Protein AF-A0A9D4ND37-F1 (afdb_monomer_lite)

Radius of gyration: 32.31 Å; chains: 1; bounding box: 77×39×100 Å

pLDDT: mean 74.01, std 14.87, range [29.39, 95.12]

Sequence (272 aa):
MRQPEDKMEIKFTYFDYPGFSENNSSYEINIVEKMIAVDKGLMQAGDTAYTYNLLKELDHANISQPIKKMLSTSLEFQMHSVRVLANIRKARCLWIQGEVIFSDLENNGQVVVDLQTHTTRIKCVGKNNLEPVLAYSSKSICIAVIVFSSMTMSAAVYKIVLGFALACIYRSKKPQTIMDQHNTLSSSDYRYIFANFIWDMLTIIGDFFNIWGSVAVLTMGDNELQLATIDKNTVFLGIGCLFSWLTVLRFSKIHVKFNLLFKTMFKAFWNV

Organism: Dreissena polymorpha (NCBI:txid45954)

InterPro domains:
  IPR039031 Mucolipin [PTHR12127] (7-272)

Secondary structure (DSSP, 8-state):
-PPPP--EEEEEEEEE-S---TT-S----EEEEEEEEE--PPPPTT-SS----HHHHHHHTT----GGGEEEEEEEEEEEEEEEETTTTEEEEEEEEEEEEEE-TT-SS--EEEEEEEEEEE---S------HHHHHHHHHHHHHHHHHHHHHHHHHHHHHHHHHHHHHHHHTS-TT-SSSS-PPPHHHHHHHHHHHHHHHHHHHHHHHHHHHHHHHHHHHHS--BHHHHHHHHHHHHHHHHHHHHHHHHHHTTSHHHHHHHHHHHHHHTT-

Structure (mmCIF, N/CA/C/O backbone):
data_AF-A0A9D4ND37-F1
#
_entry.id   AF-A0A9D4ND37-F1
#
loop_
_atom_site.group_PDB
_atom_site.id
_atom_site.type_symbol
_atom_site.label_atom_id
_atom_site.label_alt_id
_atom_site.label_comp_id
_atom_site.label_asym_id
_atom_site.label_entity_id
_atom_site.label_seq_id
_atom_site.pdbx_PDB_ins_code
_atom_site.Cartn_x
_atom_site.Cartn_y
_atom_site.Cartn_z
_atom_site.occupancy
_atom_site.B_iso_or_equiv
_atom_site.auth_seq_id
_atom_site.auth_comp_id
_atom_site.auth_asym_id
_atom_site.auth_atom_id
_atom_site.pdbx_PDB_model_num
ATOM 1 N N . MET A 1 1 ? -2.853 19.810 21.557 1.00 32.88 1 MET A N 1
ATOM 2 C CA . MET A 1 1 ? -3.638 18.720 20.938 1.00 32.88 1 MET A CA 1
ATOM 3 C C . MET A 1 1 ? -4.231 17.914 22.082 1.00 32.88 1 MET A C 1
ATOM 5 O O . MET A 1 1 ? -3.456 17.445 22.904 1.00 32.88 1 MET A O 1
ATOM 9 N N . ARG A 1 2 ? -5.564 17.880 22.228 1.00 29.39 2 ARG A N 1
ATOM 10 C CA . ARG A 1 2 ? -6.235 17.063 23.256 1.00 29.39 2 ARG A CA 1
ATOM 11 C C . ARG A 1 2 ? -5.919 15.595 22.973 1.00 29.39 2 ARG A C 1
ATOM 13 O O . ARG A 1 2 ? -6.058 15.180 21.826 1.00 29.39 2 ARG A O 1
ATOM 20 N N . GLN A 1 3 ? -5.470 14.850 23.981 1.00 41.94 3 GLN A N 1
ATOM 21 C CA . GLN A 1 3 ? -5.426 13.392 23.884 1.00 41.94 3 GLN A CA 1
ATOM 22 C C . GLN A 1 3 ? -6.860 12.904 23.624 1.00 41.94 3 GLN A C 1
ATOM 24 O O . GLN A 1 3 ? -7.768 13.392 24.300 1.00 41.94 3 GLN A O 1
ATOM 29 N N . PRO A 1 4 ? -7.093 12.039 22.622 1.00 50.09 4 PRO A N 1
ATOM 30 C CA . PRO A 1 4 ? -8.394 11.416 22.454 1.00 50.09 4 PRO A CA 1
ATOM 31 C C . PRO A 1 4 ? -8.675 10.607 23.717 1.00 50.09 4 PRO A C 1
ATOM 33 O O . PRO A 1 4 ? -7.868 9.774 24.123 1.00 50.09 4 PRO A O 1
ATOM 36 N N . GLU A 1 5 ? -9.769 10.943 24.387 1.00 57.91 5 GLU A N 1
ATOM 37 C CA . GLU A 1 5 ? -10.200 10.206 25.559 1.00 57.91 5 GLU A CA 1
ATOM 38 C C . GLU A 1 5 ? -10.662 8.823 25.133 1.00 57.91 5 GLU A C 1
ATOM 40 O O . GLU A 1 5 ? -11.342 8.625 24.128 1.00 57.91 5 GLU A O 1
ATOM 45 N N . ASP A 1 6 ? -10.245 7.874 25.939 1.00 64.31 6 ASP A N 1
ATOM 46 C CA . ASP A 1 6 ? -10.596 6.480 25.890 1.00 64.31 6 ASP A CA 1
ATOM 47 C C . ASP A 1 6 ? -12.123 6.375 26.104 1.00 64.31 6 ASP A C 1
ATOM 49 O O . ASP A 1 6 ? -12.605 6.593 27.214 1.00 64.31 6 ASP A O 1
ATOM 53 N N . LYS A 1 7 ? -12.893 6.084 25.049 1.00 73.88 7 LYS A N 1
ATOM 54 C CA . LYS A 1 7 ? -14.369 6.079 25.070 1.00 73.88 7 LYS A CA 1
ATOM 55 C C . LYS A 1 7 ? -14.955 4.709 24.759 1.00 73.88 7 LYS A C 1
ATOM 57 O O . LYS A 1 7 ? -14.356 3.920 24.025 1.00 73.88 7 LYS A O 1
ATOM 62 N N . MET A 1 8 ? -16.121 4.444 25.335 1.00 76.00 8 MET A N 1
ATOM 63 C CA . MET A 1 8 ? -16.939 3.274 25.049 1.00 76.00 8 MET A CA 1
ATOM 64 C C . MET A 1 8 ? -18.373 3.735 24.812 1.00 76.00 8 MET A C 1
ATOM 66 O O . MET A 1 8 ? -18.931 4.484 25.613 1.00 76.00 8 MET A O 1
ATOM 70 N N . GLU A 1 9 ? -18.953 3.320 23.697 1.00 81.19 9 GLU A N 1
ATOM 71 C CA . GLU A 1 9 ? -20.288 3.725 23.273 1.00 81.19 9 GLU A CA 1
ATOM 72 C C . GLU A 1 9 ? -21.061 2.484 22.825 1.00 81.19 9 GLU A C 1
ATOM 74 O O . GLU A 1 9 ? -20.514 1.573 22.204 1.00 81.19 9 GLU A O 1
ATOM 79 N N . ILE A 1 10 ? -22.340 2.424 23.185 1.00 79.69 10 ILE A N 1
ATOM 80 C CA . ILE A 1 10 ? -23.247 1.359 22.763 1.00 79.69 10 ILE A CA 1
ATOM 81 C C . ILE A 1 10 ? -24.303 1.982 21.865 1.00 79.69 10 ILE A C 1
ATOM 83 O O . ILE A 1 10 ? -25.028 2.889 22.286 1.00 79.69 10 ILE A O 1
ATOM 87 N N . LYS A 1 11 ? -24.403 1.490 20.635 1.00 83.50 11 LYS A N 1
ATOM 88 C CA . LYS A 1 11 ? -25.409 1.902 19.665 1.00 83.50 11 LYS A CA 1
ATOM 89 C C . LYS A 1 11 ? -26.409 0.770 19.463 1.00 83.50 11 LYS A C 1
ATOM 91 O O . LYS A 1 11 ? -26.056 -0.342 19.086 1.00 83.50 11 LYS A O 1
ATOM 96 N N . PHE A 1 12 ? -27.678 1.073 19.689 1.00 79.88 12 PHE A N 1
ATOM 97 C CA . PHE A 1 12 ? -28.795 0.172 19.439 1.00 79.88 12 PHE A CA 1
ATOM 98 C C . PHE A 1 12 ? -29.556 0.641 18.208 1.00 79.88 12 PHE A C 1
ATOM 100 O O . PHE A 1 12 ? -29.970 1.799 18.140 1.00 79.88 12 PHE A O 1
ATOM 107 N N . THR A 1 13 ? -29.796 -0.273 17.277 1.00 80.81 13 THR A N 1
ATOM 108 C CA . THR A 1 13 ? -30.638 -0.059 16.101 1.00 80.81 13 THR A CA 1
ATOM 109 C C . THR A 1 13 ? -31.795 -1.039 16.169 1.00 80.81 13 THR A C 1
ATOM 111 O O . THR A 1 13 ? -31.604 -2.258 16.197 1.00 80.81 13 THR A O 1
ATOM 114 N N . TYR A 1 14 ? -33.011 -0.513 16.233 1.00 79.31 14 TYR A N 1
ATOM 115 C CA . TYR A 1 14 ? -34.211 -1.323 16.391 1.00 79.31 14 TYR A CA 1
ATOM 116 C C . TYR A 1 14 ? -35.366 -0.746 15.586 1.00 79.31 1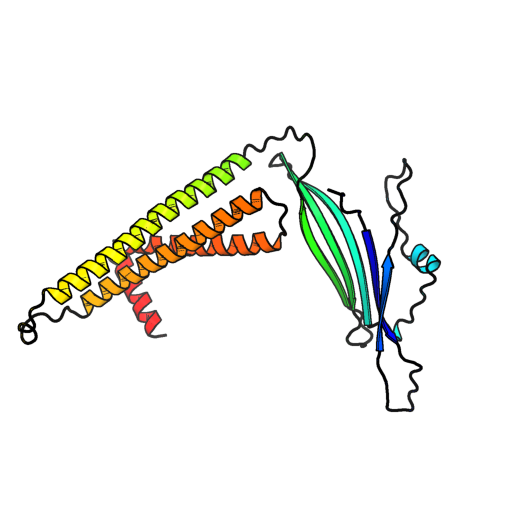4 TYR A C 1
ATOM 118 O O . TYR A 1 14 ? -35.382 0.428 15.212 1.00 79.31 14 TYR A O 1
ATOM 126 N N . PHE A 1 15 ? -36.348 -1.596 15.327 1.00 76.38 15 PHE A N 1
ATOM 127 C CA . PHE A 1 15 ? -37.573 -1.178 14.679 1.00 76.38 15 PHE A CA 1
ATOM 128 C C . PHE A 1 15 ? -38.560 -0.579 15.682 1.00 76.38 15 PHE A C 1
ATOM 130 O O . PHE A 1 15 ? -38.893 -1.192 16.704 1.00 76.38 15 PHE A O 1
ATOM 137 N N . ASP A 1 16 ? -39.081 0.599 15.359 1.00 74.56 16 ASP A N 1
ATOM 138 C CA . ASP A 1 16 ? -40.197 1.215 16.056 1.00 74.56 16 ASP A CA 1
ATOM 139 C C . ASP A 1 16 ? -41.498 0.908 15.308 1.00 74.56 16 ASP A C 1
ATOM 141 O O . ASP A 1 16 ? -41.836 1.529 14.301 1.00 74.56 16 ASP A O 1
ATOM 145 N N . TYR A 1 17 ? -42.200 -0.119 15.793 1.00 69.31 17 TYR A N 1
ATOM 146 C CA . TYR A 1 17 ? -43.541 -0.474 15.337 1.00 69.31 17 TYR A CA 1
ATOM 147 C C . TYR A 1 17 ? -44.573 -0.109 16.411 1.00 69.31 17 TYR A C 1
ATOM 149 O O . TYR A 1 17 ? -44.482 -0.646 17.532 1.00 69.31 17 TYR A O 1
ATOM 157 N N . PRO A 1 18 ? -45.606 0.687 16.083 1.00 55.69 18 PRO A N 1
ATOM 158 C CA . PRO A 1 18 ? -46.788 0.832 16.920 1.00 55.69 18 PRO A CA 1
ATOM 159 C C . PRO A 1 18 ? -47.660 -0.432 16.799 1.00 55.69 18 PRO A C 1
ATOM 161 O O . PRO A 1 18 ? -48.660 -0.451 16.098 1.00 55.69 18 PRO A O 1
ATOM 164 N N . GLY A 1 19 ? -47.264 -1.512 17.478 1.00 54.75 19 GLY A N 1
ATOM 165 C CA . GLY A 1 19 ? -48.082 -2.719 17.650 1.00 54.75 19 GLY A CA 1
ATOM 166 C C . GLY A 1 19 ? -48.168 -3.631 16.420 1.00 54.75 19 GLY A C 1
ATOM 167 O O . GLY A 1 19 ? -48.953 -3.415 15.505 1.00 54.75 19 GLY A O 1
ATOM 168 N N . PHE A 1 20 ? -47.410 -4.727 16.444 1.00 51.06 20 PHE A N 1
ATOM 169 C CA . PHE A 1 20 ? -47.597 -5.842 15.518 1.00 51.06 20 PHE A CA 1
ATOM 170 C C . PHE A 1 20 ? -48.917 -6.554 15.857 1.00 51.06 20 PHE A C 1
ATOM 172 O O . PHE A 1 20 ? -49.029 -7.184 16.909 1.00 51.06 20 PHE A O 1
ATOM 179 N N . SER A 1 21 ? -49.927 -6.420 14.998 1.00 52.88 21 SER A N 1
ATOM 180 C CA . SER A 1 21 ? -51.141 -7.234 15.043 1.00 52.88 21 SER A CA 1
ATOM 181 C C . SER A 1 21 ? -51.066 -8.238 13.901 1.00 52.88 21 SER A C 1
ATOM 183 O O . SER A 1 21 ? -51.114 -7.843 12.740 1.00 52.88 21 SER A O 1
ATOM 185 N N . GLU A 1 22 ? -50.968 -9.530 14.225 1.00 58.59 22 GLU A N 1
ATOM 186 C CA . GLU A 1 22 ? -50.898 -10.644 13.257 1.00 58.59 22 GLU A CA 1
ATOM 187 C C . GLU A 1 22 ? -52.072 -10.678 12.256 1.00 58.59 22 GLU A C 1
ATOM 189 O O . GLU A 1 22 ? -52.009 -11.388 11.256 1.00 58.59 22 GLU A O 1
ATOM 194 N N . ASN A 1 23 ? -53.123 -9.884 12.485 1.00 59.50 23 ASN A N 1
ATOM 195 C CA . ASN A 1 23 ? -54.357 -9.902 11.707 1.00 59.50 23 ASN A CA 1
ATOM 196 C C . ASN A 1 23 ? -54.445 -8.836 10.598 1.00 59.50 23 ASN A C 1
ATOM 198 O O . ASN A 1 23 ? -55.374 -8.909 9.798 1.00 59.50 23 ASN A O 1
ATOM 202 N N . ASN A 1 24 ? -53.519 -7.870 10.513 1.00 58.28 24 ASN A N 1
ATOM 203 C CA . ASN A 1 24 ? -53.531 -6.836 9.467 1.00 58.28 24 ASN A CA 1
ATOM 204 C C . ASN A 1 24 ? -52.233 -6.857 8.647 1.00 58.28 24 ASN A C 1
ATOM 206 O O . ASN A 1 24 ? -51.145 -6.638 9.167 1.00 58.28 24 ASN A O 1
ATOM 210 N N . SER A 1 25 ? -52.354 -7.061 7.334 1.00 57.94 25 SER A N 1
ATOM 211 C CA . SER A 1 25 ? -51.246 -7.185 6.371 1.00 57.94 25 SER A CA 1
ATOM 212 C C . SER A 1 25 ? -50.549 -5.863 6.008 1.00 57.94 25 SER A C 1
ATOM 214 O O . SER A 1 25 ? -49.887 -5.778 4.976 1.00 57.94 25 SER A O 1
ATOM 216 N N . SER A 1 26 ? -50.715 -4.815 6.813 1.00 55.50 26 SER A N 1
ATOM 217 C CA . SER A 1 26 ? -50.088 -3.509 6.608 1.00 55.50 26 SER A CA 1
ATOM 218 C C . SER A 1 26 ? -49.199 -3.181 7.798 1.00 55.50 26 SER A C 1
ATOM 220 O O . SER A 1 26 ? -49.692 -3.079 8.921 1.00 55.50 26 SER A O 1
ATOM 222 N N . TYR A 1 27 ? -47.908 -2.986 7.548 1.00 61.47 27 TYR A N 1
ATOM 223 C CA . TYR A 1 27 ? -46.948 -2.548 8.552 1.00 61.47 27 TYR A CA 1
ATOM 224 C C . TYR A 1 27 ? -46.226 -1.288 8.068 1.00 61.47 27 TYR A C 1
ATOM 226 O O . TYR A 1 27 ? -45.863 -1.174 6.898 1.00 61.47 27 TYR A O 1
ATOM 234 N N . GLU A 1 28 ? -46.012 -0.347 8.982 1.00 64.00 28 GLU A N 1
ATOM 235 C CA . GLU A 1 28 ? -45.150 0.815 8.778 1.00 64.00 28 GLU A CA 1
ATOM 236 C C . GLU A 1 28 ? -43.893 0.597 9.619 1.00 64.00 28 GLU A C 1
ATOM 238 O O . GLU A 1 28 ? -43.982 0.354 10.824 1.00 64.00 28 GLU A O 1
ATOM 243 N N . ILE A 1 29 ? -42.729 0.583 8.966 1.00 68.06 29 ILE A N 1
ATOM 244 C CA . ILE A 1 29 ? -41.443 0.309 9.610 1.00 68.06 29 ILE A CA 1
ATOM 245 C C . ILE A 1 29 ? -40.685 1.620 9.763 1.00 68.06 29 ILE A C 1
ATOM 247 O O . ILE A 1 29 ? -40.242 2.180 8.763 1.00 68.06 29 ILE A O 1
ATOM 251 N N . ASN A 1 30 ? -40.454 2.049 11.002 1.00 78.62 30 ASN A N 1
ATOM 252 C CA . ASN A 1 30 ? -39.490 3.102 11.300 1.00 78.62 30 ASN A CA 1
ATOM 253 C C . ASN A 1 30 ? -38.264 2.498 11.985 1.00 78.62 30 ASN A C 1
ATOM 255 O O . ASN A 1 30 ? -38.388 1.657 12.872 1.00 78.62 30 ASN A O 1
ATOM 259 N N . ILE A 1 31 ? -37.070 2.903 11.558 1.00 80.25 31 ILE A N 1
ATOM 260 C CA . ILE A 1 31 ? -35.806 2.478 12.169 1.00 80.25 31 ILE A CA 1
ATOM 261 C C . ILE A 1 31 ? -35.369 3.584 13.121 1.00 80.25 31 ILE A C 1
ATOM 263 O O . ILE A 1 31 ? -35.245 4.739 12.713 1.00 80.25 31 ILE A O 1
ATOM 267 N N . VAL A 1 32 ? -35.142 3.230 14.383 1.00 82.44 32 VAL A N 1
ATOM 268 C CA . VAL A 1 32 ? -34.692 4.162 15.416 1.00 82.44 32 VAL A CA 1
ATOM 269 C C . VAL A 1 32 ? -33.311 3.744 15.896 1.00 82.44 32 VAL A C 1
ATOM 271 O O . VAL A 1 32 ? -33.056 2.574 16.189 1.00 82.44 32 VAL A O 1
ATOM 274 N N . GLU A 1 33 ? -32.422 4.729 15.990 1.00 83.25 33 GLU A N 1
ATOM 275 C CA . GLU A 1 33 ? -31.087 4.568 16.551 1.00 83.25 33 GLU A CA 1
ATOM 276 C C . GLU A 1 33 ? -31.028 5.220 17.934 1.00 83.25 33 GLU A C 1
ATOM 278 O O . GLU A 1 33 ? -31.422 6.375 18.112 1.00 83.25 33 GLU A O 1
ATOM 283 N N . LYS A 1 34 ? -30.507 4.493 18.923 1.00 81.94 34 LYS A N 1
ATOM 284 C CA . LYS A 1 34 ? -30.256 5.008 20.271 1.00 81.94 34 LYS A CA 1
ATOM 285 C C . LYS A 1 34 ? -28.795 4.786 20.634 1.00 81.94 34 LYS A C 1
ATOM 287 O O . LYS A 1 34 ? -28.322 3.655 20.614 1.00 81.94 34 LYS A O 1
ATOM 292 N N . MET A 1 35 ? -28.101 5.860 20.995 1.00 80.31 35 MET A N 1
ATOM 293 C CA . MET A 1 35 ? -26.697 5.825 21.409 1.00 80.31 35 MET A CA 1
ATOM 294 C C . MET A 1 35 ? -26.577 6.071 22.906 1.00 80.31 35 MET A C 1
ATOM 296 O O . MET A 1 35 ? -27.305 6.894 23.467 1.00 80.31 35 MET A O 1
ATOM 300 N N . ILE A 1 36 ? -25.662 5.351 23.547 1.00 79.06 36 ILE A N 1
ATOM 301 C CA . ILE A 1 36 ? -25.427 5.425 24.984 1.00 79.06 36 ILE A CA 1
ATOM 302 C C . ILE A 1 36 ? -23.926 5.467 25.211 1.00 79.06 36 ILE A C 1
ATOM 304 O O . ILE A 1 36 ? -23.216 4.503 24.930 1.00 79.06 36 ILE A O 1
ATOM 308 N N . ALA A 1 37 ? -23.452 6.601 25.716 1.00 75.69 37 ALA A N 1
ATOM 309 C CA . ALA A 1 37 ? -22.079 6.733 26.161 1.00 75.69 37 ALA A CA 1
ATOM 310 C C . ALA A 1 37 ? -21.926 6.028 27.508 1.00 75.69 37 ALA A C 1
ATOM 312 O O . ALA A 1 37 ? -22.688 6.280 28.442 1.00 75.69 37 ALA A O 1
ATOM 313 N N . VAL A 1 38 ? -20.938 5.150 27.592 1.00 71.06 38 VAL A N 1
ATOM 314 C CA . VAL A 1 38 ? -20.547 4.489 28.828 1.00 71.06 38 VAL A CA 1
ATOM 315 C C . VAL A 1 38 ? -19.355 5.251 29.383 1.00 71.06 38 VAL A C 1
ATOM 317 O O . VAL A 1 38 ? -18.270 5.232 28.796 1.00 71.06 38 VAL A O 1
ATOM 320 N N . ASP A 1 39 ? -19.561 5.946 30.501 1.00 65.12 39 ASP A N 1
ATOM 321 C CA . ASP A 1 39 ? -18.472 6.663 31.156 1.00 65.12 39 ASP A CA 1
ATOM 322 C C . ASP A 1 39 ? -17.520 5.671 31.837 1.00 65.12 39 ASP A C 1
ATOM 324 O O . ASP A 1 39 ? -17.934 4.676 32.443 1.00 65.12 39 ASP A O 1
ATOM 328 N N . LYS A 1 40 ? -16.215 5.922 31.719 1.00 61.84 40 LYS A N 1
ATOM 329 C CA . LYS A 1 40 ? -15.211 5.078 32.363 1.00 61.84 40 LYS A CA 1
ATOM 330 C C . LYS A 1 40 ? -15.159 5.463 33.836 1.00 61.84 40 LYS A C 1
ATOM 332 O O . LYS A 1 40 ? -14.724 6.557 34.183 1.00 61.84 40 LYS A O 1
ATOM 337 N N . GLY A 1 41 ? -15.531 4.535 34.718 1.00 54.06 41 GLY A N 1
ATOM 338 C CA . GLY A 1 41 ? -15.242 4.665 36.145 1.00 54.06 41 GLY A CA 1
ATOM 339 C C . GLY A 1 41 ? -13.749 4.948 36.354 1.00 54.06 41 GLY A C 1
ATOM 340 O O . GLY A 1 41 ? -12.897 4.145 35.968 1.00 54.06 41 GLY A O 1
ATOM 341 N N . LEU A 1 42 ? -13.432 6.117 36.916 1.00 43.84 42 LEU A N 1
ATOM 342 C CA . LEU A 1 42 ? -12.067 6.538 37.237 1.00 43.84 42 LEU A CA 1
ATOM 343 C C . LEU A 1 42 ? -11.396 5.507 38.157 1.00 43.84 42 LEU A C 1
ATOM 345 O O . LEU A 1 42 ? -11.976 5.094 39.161 1.00 43.84 42 LEU A O 1
ATOM 349 N N . MET A 1 43 ? -10.153 5.121 37.843 1.00 42.88 43 MET A N 1
ATOM 350 C CA . MET A 1 43 ? -9.331 4.318 38.751 1.00 42.88 43 MET A CA 1
ATOM 351 C C . MET A 1 43 ? -9.193 5.027 40.102 1.00 42.88 43 MET A C 1
ATOM 353 O O . MET A 1 43 ? -8.682 6.146 40.167 1.00 42.88 43 MET A O 1
ATOM 357 N N . GLN A 1 44 ? -9.564 4.348 41.186 1.00 44.66 44 GLN A N 1
ATOM 358 C CA . GLN A 1 44 ? -9.001 4.649 42.498 1.00 44.66 44 GLN A CA 1
ATOM 359 C C . GLN A 1 44 ? -7.650 3.935 42.614 1.00 44.66 44 GLN A C 1
ATOM 361 O O . GLN A 1 44 ? -7.489 2.795 42.181 1.00 44.66 44 GLN A O 1
ATOM 366 N N . ALA A 1 45 ? -6.647 4.639 43.137 1.00 35.09 45 ALA A N 1
ATOM 367 C CA . ALA A 1 45 ? -5.283 4.138 43.252 1.00 35.09 45 ALA A CA 1
ATOM 368 C C . ALA A 1 45 ? -5.232 2.888 44.153 1.00 35.09 45 ALA A C 1
ATOM 370 O O . ALA A 1 45 ? -5.347 3.008 45.370 1.00 35.09 45 ALA A O 1
ATOM 371 N N . GLY A 1 46 ? -5.052 1.699 43.565 1.00 46.53 46 GLY A N 1
ATOM 372 C CA . GLY A 1 46 ? -4.872 0.454 44.324 1.00 46.53 46 GLY A CA 1
ATOM 373 C C . GLY A 1 46 ? -5.226 -0.837 43.583 1.00 46.53 46 GLY A C 1
ATOM 374 O O . GLY A 1 46 ? -4.616 -1.866 43.865 1.00 46.53 46 GLY A O 1
ATOM 375 N N . ASP A 1 47 ? -6.137 -0.794 42.608 1.00 46.38 47 ASP A N 1
ATOM 376 C CA . ASP A 1 47 ? -6.621 -2.009 41.941 1.00 46.38 47 ASP A CA 1
ATOM 377 C C . ASP A 1 47 ? -5.879 -2.319 40.634 1.00 46.38 47 ASP A C 1
ATOM 379 O O . ASP A 1 47 ? -5.697 -1.471 39.761 1.00 46.38 47 ASP A O 1
ATOM 383 N N . THR A 1 48 ? -5.443 -3.574 40.499 1.00 51.78 48 THR A N 1
ATOM 384 C CA . THR A 1 48 ? -4.648 -4.074 39.360 1.00 51.78 48 THR A CA 1
ATOM 385 C C . THR A 1 48 ? -5.498 -4.637 38.218 1.00 51.78 48 THR A C 1
ATOM 387 O O . THR A 1 48 ? -4.954 -5.005 37.177 1.00 51.78 48 THR A O 1
ATOM 390 N N . ALA A 1 49 ? -6.823 -4.689 38.380 1.00 50.69 49 ALA A N 1
ATOM 391 C CA . ALA A 1 49 ? -7.739 -5.241 37.391 1.00 50.69 49 ALA A CA 1
ATOM 392 C C . ALA A 1 49 ? -9.036 -4.426 37.311 1.00 50.69 49 ALA A C 1
ATOM 394 O O . ALA A 1 49 ? -9.714 -4.210 38.312 1.00 50.69 49 ALA A O 1
ATOM 395 N N . TYR A 1 50 ? -9.408 -4.017 36.098 1.00 55.66 50 TYR A N 1
ATOM 396 C CA . TYR A 1 50 ? -10.736 -3.486 35.818 1.00 55.66 50 TYR A CA 1
ATOM 397 C C . TYR A 1 50 ? -11.734 -4.648 35.765 1.00 55.66 50 TYR A C 1
ATOM 399 O O . TYR A 1 50 ? -11.764 -5.394 34.788 1.00 55.66 50 TYR A O 1
ATOM 407 N N . THR A 1 51 ? -12.587 -4.800 36.773 1.00 49.94 51 THR A N 1
ATOM 408 C CA . THR A 1 51 ? -13.839 -5.556 36.619 1.00 49.94 51 THR A CA 1
ATOM 409 C C . THR A 1 51 ? -14.944 -4.590 36.224 1.00 49.94 51 THR A C 1
ATOM 411 O O . THR A 1 51 ? -15.658 -4.064 37.075 1.00 49.94 51 THR A O 1
ATOM 414 N N . TYR A 1 52 ? -15.065 -4.330 34.922 1.00 57.97 52 TYR A N 1
ATOM 415 C CA . TYR A 1 52 ? -16.197 -3.585 34.381 1.00 57.97 52 TYR A CA 1
ATOM 416 C C . TYR A 1 52 ? -17.386 -4.537 34.210 1.00 57.97 52 TYR A C 1
ATOM 418 O O . TYR A 1 52 ? -17.308 -5.509 33.458 1.00 57.97 52 TYR A O 1
ATOM 426 N N . ASN A 1 53 ? -18.474 -4.289 34.939 1.00 60.50 53 ASN A N 1
ATOM 427 C CA . ASN A 1 53 ? -19.669 -5.124 34.881 1.00 60.50 53 ASN A CA 1
ATOM 428 C C . ASN A 1 53 ? -20.746 -4.421 34.051 1.00 60.50 53 ASN A C 1
ATOM 430 O O . ASN A 1 53 ? -21.582 -3.699 34.587 1.00 60.50 53 ASN A O 1
ATOM 434 N N . LEU A 1 54 ? -20.688 -4.648 32.738 1.00 62.22 54 LEU A N 1
ATOM 435 C CA . LEU A 1 54 ? -21.559 -4.039 31.729 1.00 62.22 54 LEU A CA 1
ATOM 436 C C . LEU A 1 54 ? -23.050 -4.199 32.082 1.00 62.22 54 LEU A C 1
ATOM 438 O O . LEU A 1 54 ? -23.824 -3.264 31.932 1.00 62.22 54 LEU A O 1
ATOM 442 N N . LEU A 1 55 ? -23.430 -5.342 32.662 1.00 63.50 55 LEU A N 1
ATOM 443 C CA . LEU A 1 55 ? -24.804 -5.633 33.088 1.00 63.50 55 LEU A CA 1
ATOM 444 C C . LEU A 1 55 ? -25.346 -4.616 34.103 1.00 63.50 55 LEU A C 1
ATOM 446 O O . LEU A 1 55 ? -26.490 -4.196 33.988 1.00 63.50 55 LEU A O 1
ATOM 450 N N . LYS A 1 56 ? -24.518 -4.171 35.058 1.00 64.75 56 LYS A N 1
ATOM 451 C CA . LYS A 1 56 ? -24.951 -3.204 36.078 1.00 64.75 56 LYS A CA 1
ATOM 452 C C . LYS A 1 56 ? -25.203 -1.821 35.486 1.00 64.75 56 LYS A C 1
ATOM 454 O O . LYS A 1 56 ? -26.131 -1.147 35.914 1.00 64.75 56 LYS A O 1
ATOM 459 N N . GLU A 1 57 ? -24.408 -1.413 34.502 1.00 63.75 57 GLU A N 1
ATOM 460 C CA . GLU A 1 57 ? -24.569 -0.107 33.858 1.00 63.75 57 GLU A CA 1
ATOM 461 C C . GLU A 1 57 ? -25.790 -0.085 32.929 1.00 63.75 57 GLU A C 1
ATOM 463 O O . GLU A 1 57 ? -26.521 0.904 32.887 1.00 63.75 57 GLU A O 1
ATOM 468 N N . LEU A 1 58 ? -26.074 -1.199 32.240 1.00 63.84 58 LEU A N 1
ATOM 469 C CA . LEU A 1 58 ? -27.305 -1.345 31.458 1.00 63.84 58 LEU A CA 1
ATOM 470 C C . LEU A 1 58 ? -28.559 -1.360 32.346 1.00 63.84 58 LEU A C 1
ATOM 472 O O . LEU A 1 58 ? -29.567 -0.749 31.976 1.00 63.84 58 LEU A O 1
ATOM 476 N N . ASP A 1 59 ? -28.483 -1.998 33.518 1.00 65.50 59 ASP A N 1
ATOM 477 C CA . ASP A 1 59 ? -29.555 -1.976 34.518 1.00 65.50 59 ASP A CA 1
ATOM 478 C C . ASP A 1 59 ? -29.757 -0.560 35.088 1.00 65.50 59 ASP A C 1
ATOM 480 O O . ASP A 1 59 ? -30.893 -0.095 35.199 1.00 65.50 59 ASP A O 1
ATOM 484 N N . HIS A 1 60 ? -28.676 0.177 35.375 1.00 62.34 60 HIS A N 1
ATOM 485 C CA . HIS A 1 60 ? -28.741 1.578 35.816 1.00 62.34 60 HIS A CA 1
ATOM 486 C C . HIS A 1 60 ? -29.315 2.519 34.747 1.00 62.34 60 HIS A C 1
ATOM 488 O O . HIS A 1 60 ? -30.048 3.451 35.080 1.00 62.34 60 HIS A O 1
ATOM 494 N N . ALA A 1 61 ? -29.035 2.260 33.469 1.00 61.00 61 ALA A N 1
ATOM 495 C CA . ALA A 1 61 ? -29.595 3.007 32.346 1.00 61.00 61 ALA A CA 1
ATOM 496 C C . ALA A 1 61 ? -31.044 2.598 31.995 1.00 61.00 61 ALA A C 1
ATOM 498 O O . ALA A 1 61 ? -31.654 3.199 31.104 1.00 61.00 61 ALA A O 1
ATOM 499 N N . ASN A 1 62 ? -31.610 1.612 32.708 1.00 61.72 62 ASN A N 1
ATOM 500 C CA . ASN A 1 62 ? -32.982 1.122 32.574 1.00 61.72 62 ASN A CA 1
ATOM 501 C C . ASN A 1 62 ? -33.311 0.640 31.145 1.00 61.72 62 ASN A C 1
ATOM 503 O O . ASN A 1 62 ? -34.379 0.917 30.591 1.00 61.72 62 ASN A O 1
ATOM 507 N N . ILE A 1 63 ? -32.356 -0.049 30.512 1.00 61.12 63 ILE A N 1
ATOM 508 C CA . ILE A 1 63 ? -32.470 -0.512 29.125 1.00 61.12 63 ILE A CA 1
ATOM 509 C C . ILE A 1 63 ? -32.866 -1.987 29.126 1.00 61.12 63 ILE A C 1
ATOM 511 O O . ILE A 1 63 ? -32.028 -2.879 29.054 1.00 61.12 63 ILE A O 1
ATOM 515 N N . SER A 1 64 ? -34.167 -2.255 29.150 1.00 61.53 64 SER A N 1
ATOM 516 C CA . SER A 1 64 ? -34.703 -3.572 28.797 1.00 61.53 64 SER A CA 1
ATOM 517 C C . SER A 1 64 ? -35.224 -3.518 27.362 1.00 61.53 64 SER A C 1
ATOM 519 O O . SER A 1 64 ? -36.369 -3.148 27.109 1.00 61.53 64 SER A O 1
ATOM 521 N N . GLN A 1 65 ? -34.368 -3.824 26.382 1.00 60.62 65 GLN A N 1
ATOM 522 C CA . GLN A 1 65 ? -34.824 -3.909 24.993 1.00 60.62 65 GLN A CA 1
ATOM 523 C C . GLN A 1 65 ? -35.401 -5.296 24.681 1.00 60.62 65 GLN A C 1
ATOM 525 O O . GLN A 1 65 ? -34.748 -6.310 24.937 1.00 60.62 65 GLN A O 1
ATOM 530 N N . PRO A 1 66 ? -36.615 -5.375 24.103 1.00 63.66 66 PRO A N 1
ATOM 531 C CA . PRO A 1 66 ? -37.155 -6.639 23.633 1.00 63.66 66 PRO A CA 1
ATOM 532 C C . PRO A 1 66 ? -36.385 -7.097 22.388 1.00 63.66 66 PRO A C 1
ATOM 534 O O . PRO A 1 66 ? -36.445 -6.446 21.346 1.00 63.66 66 PRO A O 1
ATOM 537 N N . ILE A 1 67 ? -35.727 -8.257 22.488 1.00 64.94 67 ILE A N 1
ATOM 538 C CA . ILE A 1 67 ? -34.925 -8.899 21.422 1.00 64.94 67 ILE A CA 1
ATOM 539 C C . ILE A 1 67 ? -35.686 -8.952 20.085 1.00 64.94 67 ILE A C 1
ATOM 541 O O . ILE A 1 67 ? -35.106 -8.729 19.034 1.00 64.94 67 ILE A O 1
ATOM 545 N N . LYS A 1 68 ? -37.016 -9.118 20.129 1.00 68.19 68 LYS A N 1
ATOM 546 C CA . LYS A 1 68 ? -37.901 -9.174 18.951 1.00 68.19 68 LYS A CA 1
ATOM 547 C C . LYS A 1 68 ? -37.897 -7.927 18.053 1.00 68.19 68 LYS A C 1
ATOM 549 O O . LYS A 1 68 ? -38.425 -7.995 16.951 1.00 68.19 68 LYS A O 1
ATOM 554 N N . LYS A 1 69 ? -37.418 -6.779 18.539 1.00 73.88 69 LYS A N 1
ATOM 555 C CA . LYS A 1 69 ? -37.367 -5.523 17.768 1.00 73.88 69 LYS A CA 1
ATOM 556 C C . LYS A 1 69 ? -35.946 -5.142 17.351 1.00 73.88 69 LYS A C 1
ATOM 558 O O . LYS A 1 69 ? -35.778 -4.136 16.666 1.00 73.88 69 LYS A O 1
ATOM 563 N N . MET A 1 70 ? -34.940 -5.892 17.795 1.00 73.19 70 MET A N 1
ATOM 564 C CA . MET A 1 70 ? -33.537 -5.569 17.571 1.00 73.19 70 MET A CA 1
ATOM 565 C C . MET A 1 70 ? -33.150 -5.884 16.125 1.00 73.19 70 MET A C 1
ATOM 567 O O . MET A 1 70 ? -33.415 -6.977 15.646 1.00 73.19 70 MET A O 1
ATOM 571 N N . LEU A 1 71 ? -32.513 -4.929 15.448 1.00 82.81 71 LEU A N 1
ATOM 572 C CA . LEU A 1 71 ? -31.952 -5.129 14.111 1.00 82.81 71 LEU A CA 1
ATOM 573 C C . LEU A 1 71 ? -30.445 -5.367 14.200 1.00 82.81 71 LEU A C 1
ATOM 575 O O . LEU A 1 71 ? -29.890 -6.324 13.659 1.00 82.81 71 LEU A O 1
ATOM 579 N N . SER A 1 72 ? -29.777 -4.465 14.914 1.00 85.44 72 SER A N 1
ATOM 580 C CA . SER A 1 72 ? -28.366 -4.571 15.225 1.00 85.44 72 SER A CA 1
ATOM 581 C C . SER A 1 72 ? -28.038 -3.804 16.497 1.00 85.44 72 SER A C 1
ATOM 583 O O . SER A 1 72 ? -28.610 -2.753 16.783 1.00 85.44 72 SER A O 1
ATOM 585 N N . THR A 1 73 ? -27.093 -4.325 17.264 1.00 86.00 73 THR A N 1
ATOM 586 C CA . THR A 1 73 ? -26.459 -3.603 18.366 1.00 86.00 73 THR A CA 1
ATOM 587 C C . THR A 1 73 ? -24.973 -3.556 18.080 1.00 86.00 73 THR A C 1
ATOM 589 O O . THR A 1 73 ? -24.382 -4.602 17.824 1.00 86.00 73 THR A O 1
ATOM 592 N N . SER A 1 74 ? -24.360 -2.379 18.116 1.00 86.44 74 SER A N 1
ATOM 593 C CA . SER A 1 74 ? -22.910 -2.246 18.031 1.00 86.44 74 SER A CA 1
ATOM 594 C C . SER A 1 74 ? -22.326 -1.684 19.322 1.00 86.44 74 SER A C 1
ATOM 596 O O . SER A 1 74 ? -22.890 -0.806 19.975 1.00 86.44 74 SER A O 1
ATOM 598 N N . LEU A 1 75 ? -21.199 -2.260 19.724 1.00 85.81 75 LEU A N 1
ATOM 599 C CA . LEU A 1 75 ? -20.406 -1.853 20.871 1.00 85.81 75 LEU A CA 1
ATOM 600 C C . LEU A 1 75 ? -19.096 -1.276 20.352 1.00 85.81 75 LEU A C 1
ATOM 602 O O . LEU A 1 75 ? -18.195 -2.027 19.973 1.00 85.81 75 LEU A O 1
ATOM 606 N N . GLU A 1 76 ? -18.985 0.042 20.359 1.00 87.62 76 GLU A N 1
ATOM 607 C CA . GLU A 1 76 ? -17.782 0.747 19.946 1.00 87.62 76 GLU A CA 1
ATOM 608 C C . GLU A 1 76 ? -16.883 0.995 21.158 1.00 87.62 76 GLU A C 1
ATOM 610 O O . GLU A 1 76 ? -17.314 1.491 22.202 1.00 87.62 76 GLU A O 1
ATOM 615 N N . PHE A 1 77 ? -15.604 0.654 21.037 1.00 85.44 77 PHE A N 1
ATOM 616 C CA . PHE A 1 77 ? -14.618 0.890 22.081 1.00 85.44 77 PHE A CA 1
ATOM 617 C C . PHE A 1 77 ? -13.308 1.409 21.505 1.00 85.44 77 PHE A C 1
ATOM 619 O O . PHE A 1 77 ? -12.851 1.012 20.433 1.00 85.44 77 PHE A O 1
ATOM 626 N N . GLN A 1 78 ? -12.669 2.294 22.261 1.00 85.62 78 GLN A N 1
ATOM 627 C CA . GLN A 1 78 ? -11.363 2.842 21.932 1.00 85.62 78 GLN A CA 1
ATOM 628 C C . GLN A 1 78 ? -10.367 2.473 23.027 1.00 85.62 78 GLN A C 1
ATOM 630 O O . GLN A 1 78 ? -10.651 2.619 24.221 1.00 85.62 78 GLN A O 1
ATOM 635 N N . MET A 1 79 ? -9.208 1.967 22.607 1.00 84.75 79 MET A N 1
ATOM 636 C CA . MET A 1 79 ? -8.132 1.584 23.512 1.00 84.75 79 MET A CA 1
ATOM 637 C C . MET A 1 79 ? -6.755 1.943 22.959 1.00 84.75 79 MET A C 1
ATOM 639 O O . MET A 1 79 ? -6.479 1.847 21.758 1.00 84.75 79 MET A O 1
ATOM 643 N N . HIS A 1 80 ? -5.850 2.292 23.867 1.00 85.44 80 HIS A N 1
ATOM 644 C CA . HIS A 1 80 ? -4.435 2.464 23.571 1.00 85.44 80 HIS A CA 1
ATOM 645 C C . HIS A 1 80 ? -3.642 1.213 23.948 1.00 85.44 80 HIS A C 1
ATOM 647 O O . HIS A 1 80 ? -3.807 0.640 25.021 1.00 85.44 80 HIS A O 1
ATOM 653 N N . SER A 1 81 ? -2.733 0.797 23.068 1.00 83.31 81 SER A N 1
ATOM 654 C CA . SER A 1 81 ? -1.842 -0.334 23.316 1.00 83.31 81 SER A CA 1
ATOM 655 C C . SER A 1 81 ? -0.416 -0.001 22.905 1.00 83.31 81 SER A C 1
ATOM 657 O O . SER A 1 81 ? -0.174 0.680 21.907 1.00 83.31 81 SER A O 1
ATOM 659 N N . VAL A 1 82 ? 0.556 -0.503 23.665 1.00 83.25 82 VAL A N 1
ATOM 660 C CA . VAL A 1 82 ? 1.977 -0.356 23.350 1.00 83.25 82 VAL A CA 1
ATOM 661 C C . VAL A 1 82 ? 2.565 -1.728 23.081 1.00 83.25 82 VAL A C 1
ATOM 663 O O . VAL A 1 82 ? 2.626 -2.588 23.955 1.00 83.25 82 VAL A O 1
ATOM 666 N N . ARG A 1 83 ? 3.059 -1.923 21.859 1.00 80.81 83 ARG A N 1
ATOM 667 C CA . ARG A 1 83 ? 3.773 -3.137 21.469 1.00 80.81 83 ARG A CA 1
ATOM 668 C C . ARG A 1 83 ? 5.273 -2.881 21.486 1.00 80.81 83 ARG A C 1
ATOM 670 O O . ARG A 1 83 ? 5.796 -2.152 20.640 1.00 80.81 83 ARG A O 1
ATOM 677 N N . VAL A 1 84 ? 5.976 -3.532 22.408 1.00 77.31 84 VAL A N 1
ATOM 678 C CA . VAL A 1 84 ? 7.440 -3.483 22.500 1.00 77.31 84 VAL A CA 1
ATOM 679 C C . VAL A 1 84 ? 8.029 -4.679 21.757 1.00 77.31 84 VAL A C 1
ATOM 681 O O . VAL A 1 84 ? 7.757 -5.826 22.101 1.00 77.31 84 VAL A O 1
ATOM 684 N N . LEU A 1 85 ? 8.830 -4.432 20.716 1.00 68.75 85 LEU A N 1
ATOM 685 C CA . LEU A 1 85 ? 9.604 -5.495 20.069 1.00 68.75 85 LEU A CA 1
ATOM 686 C C . LEU A 1 85 ? 11.005 -5.535 20.669 1.00 68.75 85 LEU A C 1
ATOM 688 O O . LEU A 1 85 ? 11.847 -4.696 20.342 1.00 68.75 85 LEU A O 1
ATOM 692 N N . ALA A 1 86 ? 11.245 -6.539 21.515 1.00 62.06 86 ALA A N 1
ATOM 693 C CA . ALA A 1 86 ? 12.507 -6.734 22.229 1.00 62.06 86 ALA A CA 1
ATOM 694 C C . ALA A 1 86 ? 13.730 -6.764 21.292 1.00 62.06 86 ALA A C 1
ATOM 696 O O . ALA A 1 86 ? 14.772 -6.209 21.622 1.00 62.06 86 ALA A O 1
ATOM 697 N N . ASN A 1 87 ? 13.578 -7.330 20.091 1.00 61.09 87 ASN A N 1
ATOM 698 C CA . ASN A 1 87 ? 14.680 -7.516 19.143 1.00 61.09 87 ASN A CA 1
ATOM 699 C C . ASN A 1 87 ? 15.182 -6.208 18.493 1.00 61.09 87 ASN A C 1
ATOM 701 O O . ASN A 1 87 ? 16.335 -6.107 18.099 1.00 61.09 87 ASN A O 1
ATOM 705 N N . ILE A 1 88 ? 14.326 -5.187 18.368 1.00 62.56 88 ILE A N 1
ATOM 706 C CA . ILE A 1 88 ? 14.632 -3.970 17.583 1.00 62.56 88 ILE A CA 1
ATOM 707 C C . ILE A 1 88 ? 14.690 -2.730 18.487 1.00 62.56 88 ILE A C 1
ATOM 709 O O . ILE A 1 88 ? 14.871 -1.618 18.000 1.00 62.56 88 ILE A O 1
ATOM 713 N N . ARG A 1 89 ? 14.532 -2.897 19.814 1.00 63.50 89 ARG A N 1
ATOM 714 C CA . ARG A 1 89 ? 14.518 -1.778 20.776 1.00 63.50 89 ARG A CA 1
ATOM 715 C C . ARG A 1 89 ? 13.578 -0.642 20.326 1.00 63.50 89 ARG A C 1
ATOM 717 O O . ARG A 1 89 ? 13.839 0.534 20.545 1.00 63.50 89 ARG A O 1
ATOM 724 N N . LYS A 1 90 ? 12.468 -1.010 19.671 1.00 67.62 90 LYS A N 1
ATOM 725 C CA . LYS A 1 90 ? 11.487 -0.090 19.085 1.00 67.62 90 LYS A CA 1
ATOM 726 C C . LYS A 1 90 ? 10.116 -0.356 19.696 1.00 67.62 90 LYS A C 1
ATOM 728 O O . LYS A 1 90 ? 9.569 -1.453 19.551 1.00 67.62 90 LYS A O 1
ATOM 733 N N . ALA A 1 91 ? 9.565 0.657 20.358 1.00 73.06 91 ALA A N 1
ATOM 734 C CA . ALA A 1 91 ? 8.183 0.660 20.819 1.00 73.06 91 ALA A CA 1
ATOM 735 C C . ALA A 1 91 ? 7.259 1.153 19.696 1.00 73.06 91 ALA A C 1
ATOM 737 O O . ALA A 1 91 ? 7.600 2.077 18.954 1.00 73.06 91 ALA A O 1
ATOM 738 N N . ARG A 1 92 ? 6.096 0.516 19.553 1.00 76.88 92 ARG A N 1
ATOM 739 C CA . ARG A 1 92 ? 5.015 0.965 18.672 1.00 76.88 92 ARG A CA 1
ATOM 740 C C . ARG A 1 92 ? 3.787 1.265 19.519 1.00 76.88 92 ARG A C 1
ATOM 742 O O . ARG A 1 92 ? 3.267 0.351 20.152 1.00 76.88 92 ARG A O 1
ATOM 749 N N . CYS A 1 93 ? 3.337 2.515 19.499 1.00 82.81 93 CYS A N 1
ATOM 750 C CA . CYS A 1 93 ? 2.079 2.921 20.109 1.00 82.81 93 CYS A CA 1
ATOM 751 C C . CYS A 1 93 ? 0.962 2.769 19.079 1.00 82.81 93 CYS A C 1
ATOM 753 O O . CYS A 1 93 ? 1.091 3.187 17.924 1.00 82.81 93 CYS A O 1
ATOM 755 N N . LEU A 1 94 ? -0.102 2.100 19.494 1.00 85.31 94 LEU A N 1
ATOM 756 C CA . LEU A 1 94 ? -1.255 1.769 18.680 1.00 85.31 94 LEU A CA 1
ATOM 757 C C . LEU A 1 94 ? -2.484 2.372 19.344 1.00 85.31 94 LEU A C 1
ATOM 759 O O . LEU A 1 94 ? -2.652 2.268 20.560 1.00 85.31 94 LEU A O 1
ATOM 763 N N . TRP A 1 95 ? -3.333 2.982 18.534 1.00 86.38 95 TRP A N 1
ATOM 764 C CA . TRP A 1 95 ? -4.682 3.346 18.925 1.00 86.38 95 TRP A CA 1
ATOM 765 C C . TRP A 1 95 ? -5.638 2.434 18.166 1.00 86.38 95 TRP A C 1
ATOM 767 O O . TRP A 1 95 ? -5.574 2.331 16.938 1.00 86.38 95 TRP A O 1
ATOM 777 N N . ILE A 1 96 ? -6.427 1.677 18.917 1.00 88.06 96 ILE A N 1
ATOM 778 C CA . ILE A 1 96 ? -7.287 0.621 18.401 1.00 88.06 96 ILE A CA 1
ATOM 779 C C . ILE A 1 96 ? -8.721 1.057 18.653 1.00 88.06 96 ILE A C 1
ATOM 781 O O . ILE A 1 96 ? -9.113 1.285 19.796 1.00 88.06 96 ILE A O 1
ATOM 785 N N . GLN A 1 97 ? -9.479 1.169 17.573 1.00 89.81 97 GLN A N 1
ATOM 786 C CA . GLN A 1 97 ? -10.918 1.362 17.590 1.00 89.81 97 GLN A CA 1
ATOM 787 C C . GLN A 1 97 ? -11.536 0.015 17.233 1.00 89.81 97 GLN A C 1
ATOM 789 O O . GLN A 1 97 ? -11.268 -0.514 16.155 1.00 89.81 97 GLN A O 1
ATOM 794 N N . GLY A 1 98 ? -12.258 -0.588 18.164 1.00 89.19 98 GLY A N 1
ATOM 795 C CA . GLY A 1 98 ? -12.962 -1.842 17.946 1.00 89.19 98 GLY A CA 1
ATOM 796 C C . GLY A 1 98 ? -14.464 -1.622 17.945 1.00 89.19 98 GLY A C 1
ATOM 797 O O . GLY A 1 98 ? -14.964 -0.765 18.667 1.00 89.19 98 GLY A O 1
ATOM 798 N N . GLU A 1 99 ? -15.166 -2.413 17.150 1.00 91.50 99 GLU A N 1
ATOM 799 C CA . GLU A 1 99 ? -16.619 -2.455 17.098 1.00 91.50 99 GLU A CA 1
ATOM 800 C C . GLU A 1 99 ? -17.056 -3.920 17.173 1.00 91.50 99 GLU A C 1
ATOM 802 O O . GLU A 1 99 ? -16.666 -4.732 16.333 1.00 91.50 99 GLU A O 1
ATOM 807 N N . VAL A 1 100 ? -17.828 -4.278 18.202 1.00 90.06 100 VAL A N 1
ATOM 808 C CA . VAL A 1 100 ? -18.509 -5.579 18.260 1.00 90.06 100 VAL A CA 1
ATOM 809 C C . VAL A 1 100 ? -19.918 -5.388 17.736 1.00 90.06 100 VAL A C 1
ATOM 811 O O . VAL A 1 100 ? -20.707 -4.682 18.357 1.00 90.06 100 VAL A O 1
ATOM 814 N N . ILE A 1 101 ? -20.236 -6.017 16.614 1.00 90.19 101 ILE A N 1
ATOM 815 C CA . ILE A 1 101 ? -21.527 -5.900 15.944 1.00 90.19 101 ILE A CA 1
ATOM 816 C C . ILE A 1 101 ? -22.317 -7.178 16.208 1.00 90.19 101 ILE A C 1
ATOM 818 O O . ILE A 1 101 ? -21.906 -8.268 15.821 1.00 90.19 101 ILE A O 1
ATOM 822 N N . PHE A 1 102 ? -23.471 -7.030 16.847 1.00 89.12 102 PHE A N 1
ATOM 823 C CA . PHE A 1 102 ? -24.493 -8.056 17.004 1.00 89.12 102 PHE A CA 1
ATOM 824 C C . PHE A 1 102 ? -25.578 -7.779 15.970 1.00 89.12 102 PHE A C 1
ATOM 826 O O . PHE A 1 102 ? -26.333 -6.820 16.118 1.00 89.12 102 PHE A O 1
ATOM 833 N N . SER A 1 103 ? -25.642 -8.572 14.907 1.00 86.88 103 SER A N 1
ATOM 834 C CA . SER A 1 103 ? -26.583 -8.374 13.805 1.00 86.88 103 SER A CA 1
ATOM 835 C C . SER A 1 103 ? -27.634 -9.477 13.778 1.00 86.88 103 SER A C 1
ATOM 837 O O . SER A 1 103 ? -27.290 -10.657 13.769 1.00 86.88 103 SER A O 1
ATOM 839 N N . ASP A 1 104 ? -28.904 -9.080 13.732 1.00 86.88 104 ASP A N 1
ATOM 840 C CA . ASP A 1 104 ? -30.058 -9.955 13.499 1.00 86.88 104 ASP A CA 1
ATOM 841 C C . ASP A 1 104 ? -30.842 -9.470 12.264 1.00 86.88 104 ASP A C 1
ATOM 843 O O . ASP A 1 104 ? -32.068 -9.390 12.247 1.00 86.88 104 ASP A O 1
ATOM 847 N N . LEU A 1 105 ? -30.113 -9.074 11.211 1.00 82.31 105 LEU A N 1
ATOM 848 C CA . LEU A 1 105 ? -30.700 -8.533 9.976 1.00 82.31 105 LEU A CA 1
ATOM 849 C C . LEU A 1 105 ? -31.639 -9.527 9.277 1.00 82.31 105 LEU A C 1
ATOM 851 O O . LEU A 1 105 ? -32.578 -9.111 8.602 1.00 82.31 105 LEU A O 1
ATOM 855 N N . GLU A 1 106 ? -31.378 -10.826 9.422 1.00 81.25 106 GLU A N 1
ATOM 856 C CA . GLU A 1 106 ? -32.176 -11.887 8.803 1.00 81.25 106 GLU A CA 1
ATOM 857 C C . GLU A 1 106 ? -33.376 -12.315 9.663 1.00 81.25 106 GLU A C 1
ATOM 859 O O . GLU A 1 106 ? -34.247 -13.023 9.156 1.00 81.25 106 GLU A O 1
ATOM 864 N N . ASN A 1 107 ? -33.445 -11.886 10.935 1.00 74.38 107 ASN A N 1
ATOM 865 C CA . ASN A 1 107 ? -34.511 -12.197 11.897 1.00 74.38 107 ASN A CA 1
ATOM 866 C C . ASN A 1 107 ? -34.901 -13.691 11.911 1.00 74.38 107 ASN A C 1
ATOM 868 O O . ASN A 1 107 ? -36.071 -14.065 12.023 1.00 74.38 107 ASN A O 1
ATOM 872 N N . ASN A 1 108 ? -33.904 -14.561 11.742 1.00 81.88 108 ASN A N 1
ATOM 873 C CA . ASN A 1 108 ? -34.046 -16.017 11.662 1.00 81.88 108 ASN A CA 1
ATOM 874 C C . ASN A 1 108 ? -33.771 -16.696 13.019 1.00 81.88 108 ASN A C 1
ATOM 876 O O . ASN A 1 108 ? -33.701 -17.923 13.105 1.00 81.88 108 ASN A O 1
ATOM 880 N N . GLY A 1 109 ? -33.619 -15.899 14.082 1.00 77.19 109 GLY A N 1
ATOM 881 C CA . GLY A 1 109 ? -33.266 -16.362 15.422 1.00 77.19 109 GLY A CA 1
ATOM 882 C C . GLY A 1 109 ? -31.770 -16.632 15.613 1.00 77.19 109 GLY A C 1
ATOM 883 O O . GLY A 1 109 ? -31.379 -17.081 16.692 1.00 77.19 109 GLY A O 1
ATOM 884 N N . GLN A 1 110 ? -30.932 -16.357 14.608 1.00 82.88 110 GLN A N 1
ATOM 885 C CA . GLN A 1 110 ? -29.479 -16.445 14.693 1.00 82.88 110 GLN A CA 1
ATOM 886 C C . GLN A 1 110 ? -28.857 -15.045 14.678 1.00 82.88 110 GLN A C 1
ATOM 888 O O . GLN A 1 110 ? -28.752 -14.399 13.641 1.00 82.88 110 GLN A O 1
ATOM 893 N N . VAL A 1 111 ? -28.351 -14.614 15.834 1.00 86.19 111 VAL A N 1
ATOM 894 C CA . VAL A 1 111 ? -27.599 -13.358 15.945 1.00 86.19 111 VAL A CA 1
ATOM 895 C C . VAL A 1 111 ? -26.141 -13.605 15.560 1.00 86.19 111 VAL A C 1
ATOM 897 O O . VAL A 1 111 ? -25.442 -14.387 16.210 1.00 86.19 111 VAL A O 1
ATOM 900 N N . VAL A 1 112 ? -25.669 -12.932 14.512 1.00 88.50 112 VAL A N 1
ATOM 901 C CA . VAL A 1 112 ? -24.262 -12.965 14.093 1.00 88.50 112 VAL A CA 1
ATOM 902 C C . VAL A 1 112 ? -23.474 -11.967 14.932 1.00 88.50 112 VAL A C 1
ATOM 904 O O . VAL A 1 112 ? -23.865 -10.807 15.049 1.00 88.50 112 VAL A O 1
ATOM 907 N N . VAL A 1 113 ? -22.359 -12.420 15.508 1.00 90.06 113 VAL A N 1
ATOM 908 C CA . VAL A 1 113 ? -21.436 -11.576 16.275 1.00 90.06 113 VAL A CA 1
ATOM 909 C C . VAL A 1 113 ? -20.148 -11.418 15.483 1.00 90.06 113 VAL A C 1
ATOM 911 O O . VAL A 1 113 ? -19.443 -12.402 15.258 1.00 90.06 113 VAL A O 1
ATOM 914 N N . ASP A 1 114 ? -19.845 -10.191 15.075 1.00 92.31 114 ASP A N 1
ATOM 915 C CA . ASP A 1 114 ? -18.609 -9.838 14.378 1.00 92.31 114 ASP A CA 1
ATOM 916 C C . ASP A 1 114 ? -17.799 -8.828 15.199 1.00 92.31 114 ASP A C 1
ATOM 918 O O . ASP A 1 114 ? -18.363 -7.965 15.870 1.00 92.31 114 ASP A O 1
ATOM 922 N N . LEU A 1 115 ? -16.472 -8.943 15.162 1.00 91.88 115 LEU A N 1
ATOM 923 C CA . LEU A 1 115 ? -15.559 -7.999 15.805 1.00 91.88 115 LEU A CA 1
ATOM 924 C C . LEU A 1 115 ? -14.707 -7.341 14.727 1.00 91.88 115 LEU A C 1
ATOM 926 O O . LEU A 1 115 ? -13.761 -7.936 14.205 1.00 91.88 115 LEU A O 1
ATOM 930 N N . GLN A 1 116 ? -14.995 -6.076 14.458 1.00 92.25 116 GLN A N 1
ATOM 931 C CA . GLN A 1 116 ? -14.235 -5.264 13.525 1.00 92.25 116 GLN A CA 1
ATOM 932 C C . GLN A 1 116 ? -13.245 -4.405 14.300 1.00 92.25 116 GLN A C 1
ATOM 934 O O . GLN A 1 116 ? -13.553 -3.863 15.358 1.00 92.25 116 GLN A O 1
ATOM 939 N N . THR A 1 117 ? -12.009 -4.311 13.810 1.00 89.06 117 THR A N 1
ATOM 940 C CA . THR A 1 117 ? -10.979 -3.503 14.471 1.00 89.06 117 THR A CA 1
ATOM 941 C C . THR A 1 117 ? -10.239 -2.636 13.467 1.00 89.06 117 THR A C 1
ATOM 943 O O . THR A 1 117 ? -9.709 -3.104 12.459 1.00 89.06 117 THR A O 1
ATOM 946 N N . HIS A 1 118 ? -10.145 -1.353 13.786 1.00 87.62 118 HIS A N 1
ATOM 947 C CA . HIS A 1 118 ? -9.360 -0.368 13.071 1.00 87.62 118 HIS A CA 1
ATOM 948 C C . HIS A 1 118 ? -8.193 0.061 13.948 1.00 87.62 118 HIS A C 1
ATOM 950 O O . HIS A 1 118 ? -8.343 0.711 14.979 1.00 87.62 118 HIS A O 1
ATOM 956 N N . THR A 1 119 ? -6.989 -0.328 13.535 1.00 84.25 119 THR A N 1
ATOM 957 C CA . THR A 1 119 ? -5.763 0.048 14.239 1.00 84.25 119 THR A CA 1
ATOM 958 C C . THR A 1 119 ? -5.072 1.198 13.515 1.00 84.25 119 THR A C 1
ATOM 960 O O . THR A 1 119 ? -4.827 1.153 12.306 1.00 84.25 119 THR A O 1
ATOM 963 N N . THR A 1 120 ? -4.686 2.215 14.273 1.00 82.12 120 THR A N 1
ATOM 964 C CA . THR A 1 120 ? -3.875 3.344 13.819 1.00 82.12 120 THR A CA 1
ATOM 965 C C . THR A 1 120 ? -2.570 3.390 14.600 1.00 82.12 120 THR A C 1
ATOM 967 O O . THR A 1 120 ? -2.486 2.965 15.755 1.00 82.12 120 THR A O 1
ATOM 970 N N . ARG A 1 121 ? -1.499 3.847 13.948 1.00 76.69 121 ARG A N 1
ATOM 971 C CA . ARG A 1 121 ? -0.198 4.017 14.600 1.00 76.69 121 ARG A CA 1
ATOM 972 C C . ARG A 1 121 ? -0.050 5.464 15.033 1.00 76.69 121 ARG A C 1
ATOM 974 O O . ARG A 1 121 ? -0.134 6.350 14.190 1.00 76.69 121 ARG A O 1
ATOM 981 N N . ILE A 1 122 ? 0.248 5.664 16.311 1.00 80.31 122 ILE A N 1
ATOM 982 C CA . ILE A 1 122 ? 0.483 6.985 16.897 1.00 80.31 122 ILE A CA 1
ATOM 983 C C . ILE A 1 122 ? 1.937 7.120 17.360 1.00 80.31 122 ILE A C 1
ATOM 985 O O . ILE A 1 122 ? 2.624 6.123 17.628 1.00 80.31 122 ILE A O 1
ATOM 989 N N . LYS A 1 123 ? 2.437 8.352 17.444 1.00 74.06 123 LYS A N 1
ATOM 990 C CA . LYS A 1 123 ? 3.781 8.643 17.943 1.00 74.06 123 LYS A CA 1
ATOM 991 C C . LYS A 1 123 ? 3.805 8.460 19.457 1.00 74.06 123 LYS A C 1
ATOM 993 O O . LYS A 1 123 ? 3.058 9.092 20.195 1.00 74.06 123 LYS A O 1
ATOM 998 N N . CYS A 1 124 ? 4.711 7.611 19.934 1.00 74.56 124 CYS A N 1
ATOM 999 C CA . CYS A 1 124 ? 4.963 7.487 21.364 1.00 74.56 124 CYS A CA 1
ATOM 1000 C C . CYS A 1 124 ? 5.682 8.747 21.867 1.00 74.56 124 CYS A C 1
ATOM 1002 O O . CYS A 1 124 ? 6.835 8.980 21.500 1.00 74.56 124 CYS A O 1
ATOM 1004 N N . VAL A 1 125 ? 5.033 9.538 22.721 1.00 69.81 125 VAL A N 1
ATOM 1005 C CA . VAL A 1 125 ? 5.670 10.669 23.407 1.00 69.81 125 VAL A CA 1
ATOM 1006 C C . VAL A 1 125 ? 6.295 10.153 24.703 1.00 69.81 125 VAL A C 1
ATOM 1008 O O . VAL A 1 125 ? 5.595 9.815 25.650 1.00 69.81 125 VAL A O 1
ATOM 1011 N N . GLY A 1 126 ? 7.623 10.054 24.735 1.00 64.69 126 GLY A N 1
ATOM 1012 C CA . GLY A 1 126 ? 8.381 9.609 25.905 1.00 64.69 126 GLY A CA 1
ATOM 1013 C C . GLY A 1 126 ? 9.881 9.808 25.701 1.00 64.69 126 GLY A C 1
ATOM 1014 O O . GLY A 1 126 ? 10.356 9.796 24.563 1.00 64.69 126 GLY A O 1
ATOM 1015 N N . LYS A 1 127 ? 10.634 10.018 26.792 1.00 50.41 127 LYS A N 1
ATOM 1016 C CA . LYS A 1 127 ? 12.108 10.081 26.774 1.00 50.41 127 LYS A CA 1
ATOM 1017 C C . LYS A 1 127 ? 12.668 8.691 26.480 1.00 50.41 127 LYS A C 1
ATOM 1019 O O . LYS A 1 127 ? 13.096 7.963 27.371 1.00 50.41 127 LYS A O 1
ATOM 1024 N N . ASN A 1 128 ? 12.635 8.310 25.216 1.00 53.28 128 ASN A N 1
ATOM 1025 C CA . ASN A 1 128 ? 13.179 7.047 24.771 1.00 53.28 128 ASN A CA 1
ATOM 1026 C C . ASN A 1 128 ? 14.644 7.291 24.398 1.00 53.28 128 ASN A C 1
ATOM 1028 O O . ASN A 1 128 ? 14.928 7.716 23.286 1.00 53.28 128 ASN A O 1
ATOM 1032 N N . ASN A 1 129 ? 15.581 6.949 25.290 1.00 49.97 129 ASN A N 1
ATOM 1033 C CA . ASN A 1 129 ? 17.024 6.829 24.982 1.00 49.97 129 ASN A CA 1
ATOM 1034 C C . ASN A 1 129 ? 17.327 5.666 24.005 1.00 49.97 129 ASN A C 1
ATOM 1036 O O . ASN A 1 129 ? 18.451 5.181 23.901 1.00 49.97 129 ASN A O 1
ATOM 1040 N N . LEU A 1 130 ? 16.299 5.151 23.335 1.00 54.69 130 LEU A N 1
ATOM 1041 C CA . LEU A 1 130 ? 16.353 4.057 22.383 1.00 54.69 130 LEU A CA 1
ATOM 1042 C C . LEU A 1 130 ? 16.425 4.690 21.000 1.00 54.69 130 LEU A C 1
ATOM 1044 O O . LEU A 1 130 ? 15.447 4.725 20.255 1.00 54.69 130 LEU A O 1
ATOM 1048 N N . GLU A 1 131 ? 17.585 5.266 20.705 1.00 50.94 131 GLU A N 1
ATOM 1049 C CA . GLU A 1 131 ? 17.880 5.815 19.392 1.00 50.94 131 GLU A CA 1
ATOM 1050 C C . GLU A 1 131 ? 17.883 4.658 18.376 1.00 50.94 131 GLU A C 1
ATOM 1052 O O . GLU A 1 131 ? 18.627 3.681 18.534 1.00 50.94 131 GLU A O 1
ATOM 1057 N N . PRO A 1 132 ? 16.998 4.673 17.366 1.00 56.12 132 PRO A N 1
ATOM 1058 C CA . PRO A 1 132 ? 16.847 3.537 16.476 1.00 56.12 132 PRO A CA 1
ATOM 1059 C C . PRO A 1 132 ? 17.966 3.541 15.431 1.00 56.12 132 PRO A C 1
ATOM 1061 O O . PRO A 1 132 ? 17.825 4.143 14.368 1.00 56.12 132 PRO A O 1
ATOM 1064 N N . VAL A 1 133 ? 19.037 2.784 15.683 1.00 52.94 133 VAL A N 1
ATOM 1065 C CA . VAL A 1 133 ? 20.137 2.529 14.726 1.00 52.94 133 VAL A CA 1
ATOM 1066 C C . VAL A 1 133 ? 19.613 2.072 13.347 1.00 52.94 133 VAL A C 1
ATOM 1068 O O . VAL A 1 133 ? 20.190 2.400 12.313 1.00 52.94 133 VAL A O 1
ATOM 1071 N N . LEU A 1 134 ? 18.458 1.391 13.290 1.00 54.66 134 LEU A N 1
ATOM 1072 C CA . LEU A 1 134 ? 17.826 0.966 12.030 1.00 54.66 134 LEU A CA 1
ATOM 1073 C C . LEU A 1 134 ? 16.998 2.044 11.304 1.00 54.66 134 LEU A C 1
ATOM 1075 O O . LEU A 1 134 ? 16.773 1.912 10.099 1.00 54.66 134 LEU A O 1
ATOM 1079 N N . ALA A 1 135 ? 16.517 3.094 11.980 1.00 57.03 135 ALA A N 1
ATOM 1080 C CA . ALA A 1 135 ? 15.668 4.093 11.317 1.00 57.03 135 ALA A CA 1
ATOM 1081 C C . ALA A 1 135 ? 16.454 4.867 10.250 1.00 57.03 135 ALA A C 1
ATOM 1083 O O . ALA A 1 135 ? 15.939 5.099 9.155 1.00 57.03 135 ALA A O 1
ATOM 1084 N N . TYR A 1 136 ? 17.724 5.166 10.535 1.00 57.06 136 TYR A N 1
ATOM 1085 C CA . TYR A 1 136 ? 18.624 5.831 9.596 1.00 57.06 136 TYR A CA 1
ATOM 1086 C C . TYR A 1 136 ? 18.915 4.971 8.355 1.00 57.06 136 TYR A C 1
ATOM 1088 O O . TYR A 1 136 ? 18.924 5.474 7.229 1.00 57.06 136 TYR A O 1
ATOM 1096 N N . SER A 1 137 ? 19.062 3.653 8.543 1.00 65.81 137 SER A N 1
ATOM 1097 C CA . SER A 1 137 ? 19.306 2.707 7.448 1.00 65.81 137 SER A CA 1
ATOM 1098 C C . SER A 1 137 ? 18.122 2.643 6.475 1.00 65.81 137 SER A C 1
ATOM 1100 O O . SER A 1 137 ? 18.311 2.769 5.267 1.00 65.81 137 SER A O 1
ATOM 1102 N N . SER A 1 138 ? 16.885 2.560 6.982 1.00 74.19 138 SER A N 1
ATOM 1103 C CA . SER A 1 138 ? 15.695 2.465 6.120 1.00 74.19 138 SER A CA 1
ATOM 1104 C C . SER A 1 138 ? 15.450 3.714 5.259 1.00 74.19 138 SER A C 1
ATOM 1106 O O . SER A 1 138 ? 15.164 3.584 4.068 1.00 74.19 138 SER A O 1
ATOM 1108 N N . LYS A 1 139 ? 15.622 4.922 5.823 1.00 81.69 139 LYS A N 1
ATOM 1109 C CA . LYS A 1 139 ? 15.482 6.181 5.069 1.00 81.69 139 LYS A CA 1
ATOM 1110 C C . LYS A 1 139 ? 16.564 6.308 3.994 1.00 81.69 139 LYS A C 1
ATOM 1112 O O . LYS A 1 139 ? 16.248 6.645 2.856 1.00 81.69 139 LYS A O 1
ATOM 1117 N N . SER A 1 140 ? 17.809 5.968 4.330 1.00 85.31 140 SER A N 1
ATOM 1118 C CA . SER A 1 140 ? 18.936 6.007 3.387 1.00 85.31 140 SER A CA 1
ATOM 1119 C C . SER A 1 140 ? 18.724 5.064 2.199 1.00 85.31 140 SER A C 1
ATOM 1121 O O . SER A 1 140 ? 18.964 5.451 1.058 1.00 85.31 140 SER A O 1
ATOM 1123 N N . ILE A 1 141 ? 18.206 3.855 2.446 1.00 87.19 141 ILE A N 1
ATOM 1124 C CA . ILE A 1 141 ? 17.883 2.893 1.384 1.00 87.19 141 ILE A CA 1
ATOM 1125 C C . ILE A 1 141 ? 16.771 3.434 0.478 1.00 87.19 141 ILE A C 1
ATOM 1127 O O . ILE A 1 141 ? 16.915 3.390 -0.739 1.00 87.19 141 ILE A O 1
ATOM 1131 N N . CYS A 1 142 ? 15.694 3.995 1.040 1.00 88.38 142 CYS A N 1
ATOM 1132 C CA . CYS A 1 142 ? 14.605 4.564 0.237 1.00 88.38 142 CYS A CA 1
ATOM 1133 C C . CYS A 1 142 ? 15.100 5.706 -0.663 1.00 88.38 142 CYS A C 1
ATOM 1135 O O . CYS A 1 142 ? 14.755 5.757 -1.840 1.00 88.38 142 CYS A O 1
ATOM 1137 N N . ILE A 1 143 ? 15.952 6.592 -0.137 1.00 90.56 143 ILE A N 1
ATOM 1138 C CA . ILE A 1 143 ? 16.553 7.680 -0.922 1.00 90.56 143 ILE A CA 1
ATOM 1139 C C . ILE A 1 143 ? 17.433 7.112 -2.043 1.00 90.56 143 ILE A C 1
ATOM 1141 O O . ILE A 1 143 ? 17.312 7.547 -3.186 1.00 90.56 143 ILE A O 1
ATOM 1145 N N . ALA A 1 144 ? 18.268 6.110 -1.752 1.00 91.62 144 ALA A N 1
ATOM 1146 C CA . ALA A 1 144 ? 19.100 5.460 -2.763 1.00 91.62 144 ALA A CA 1
ATOM 1147 C C . ALA A 1 144 ? 18.260 4.820 -3.883 1.00 91.62 144 ALA A C 1
ATOM 1149 O O . ALA A 1 144 ? 18.585 4.982 -5.059 1.00 91.62 144 ALA A O 1
ATOM 1150 N N . VAL A 1 145 ? 17.151 4.156 -3.535 1.00 91.62 145 VAL A N 1
ATOM 1151 C CA . VAL A 1 145 ? 16.210 3.574 -4.507 1.00 91.62 145 VAL A CA 1
ATOM 1152 C C . VAL A 1 145 ? 15.579 4.656 -5.382 1.00 91.62 145 VAL A C 1
ATOM 1154 O O . VAL A 1 145 ? 15.520 4.479 -6.597 1.00 91.62 145 VAL A O 1
ATOM 1157 N N . ILE A 1 146 ? 15.157 5.787 -4.807 1.00 93.56 146 ILE A N 1
ATOM 1158 C CA . ILE A 1 146 ? 14.578 6.909 -5.566 1.00 93.56 146 ILE A CA 1
ATOM 1159 C C . ILE A 1 146 ? 15.599 7.480 -6.552 1.00 93.56 146 ILE A C 1
ATOM 1161 O O . ILE A 1 146 ? 15.271 7.679 -7.722 1.00 93.56 146 ILE A O 1
ATOM 1165 N N . VAL A 1 147 ? 16.836 7.718 -6.105 1.00 95.12 147 VAL A N 1
ATOM 1166 C CA . VAL A 1 147 ? 17.908 8.249 -6.960 1.00 95.12 147 VAL A CA 1
ATOM 1167 C C . VAL A 1 147 ? 18.205 7.283 -8.104 1.00 95.12 147 VAL A C 1
ATOM 1169 O O . VAL A 1 147 ? 18.194 7.691 -9.264 1.00 95.12 147 VAL A O 1
ATOM 1172 N N . PHE A 1 148 ? 18.400 5.997 -7.800 1.00 93.75 148 PHE A N 1
ATOM 1173 C CA . PHE A 1 148 ? 18.696 4.987 -8.812 1.00 93.75 148 PHE A CA 1
ATOM 1174 C C . PHE A 1 148 ? 17.554 4.837 -9.825 1.00 93.75 148 PHE A C 1
ATOM 1176 O O . PHE A 1 148 ? 17.800 4.922 -11.026 1.00 93.75 148 PHE A O 1
ATOM 1183 N N . SER A 1 149 ? 16.311 4.719 -9.349 1.00 92.62 149 SER A N 1
ATOM 1184 C CA . SER A 1 149 ? 15.123 4.582 -10.210 1.00 92.62 149 SER A CA 1
ATOM 1185 C C . SER A 1 149 ? 14.897 5.829 -11.078 1.00 92.62 149 SER A C 1
ATOM 1187 O O . SER A 1 149 ? 14.458 5.740 -12.219 1.00 92.62 149 SER A O 1
ATOM 1189 N N . SER A 1 150 ? 15.240 7.021 -10.580 1.00 94.12 150 SER A N 1
ATOM 1190 C CA . SER A 1 150 ? 15.148 8.261 -11.367 1.00 94.12 150 SER A CA 1
ATOM 1191 C C . SER A 1 150 ? 16.212 8.319 -12.471 1.00 94.12 150 SER A C 1
ATOM 1193 O O . SER A 1 150 ? 15.947 8.777 -13.588 1.00 94.12 150 SER A O 1
ATOM 1195 N N . MET A 1 151 ? 17.424 7.827 -12.190 1.00 94.75 151 MET A N 1
ATOM 1196 C CA . MET A 1 151 ? 18.496 7.724 -13.184 1.00 94.75 151 MET A CA 1
ATOM 1197 C C . MET A 1 151 ? 18.155 6.709 -14.281 1.00 94.75 151 MET A C 1
ATOM 1199 O O . MET A 1 151 ? 18.359 6.986 -15.463 1.00 94.75 151 MET A O 1
ATOM 1203 N N . THR A 1 152 ? 17.602 5.549 -13.924 1.00 92.75 152 THR A N 1
ATOM 1204 C CA . THR A 1 152 ? 17.190 4.536 -14.905 1.00 92.75 152 THR A CA 1
ATOM 1205 C C . THR A 1 152 ? 16.007 5.008 -15.743 1.00 92.75 152 THR A C 1
ATOM 1207 O O . THR A 1 152 ? 16.056 4.890 -16.970 1.00 92.75 152 THR A O 1
ATOM 1210 N N . MET A 1 153 ? 15.008 5.641 -15.121 1.00 93.81 153 MET A N 1
ATOM 1211 C CA . MET A 1 153 ? 13.843 6.183 -15.819 1.00 93.81 153 MET A CA 1
ATOM 1212 C C . MET A 1 153 ? 14.243 7.274 -16.819 1.00 93.81 153 MET A C 1
ATOM 1214 O O . 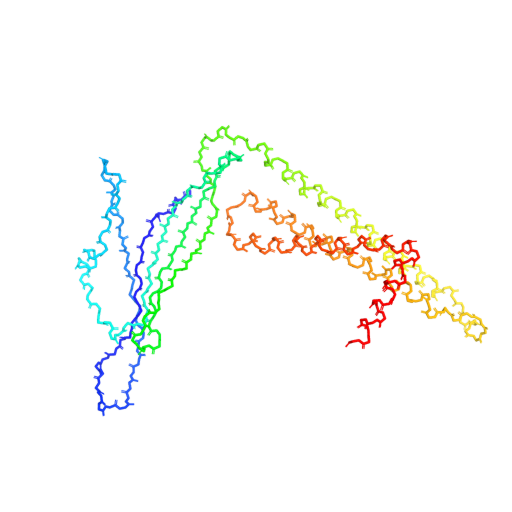MET A 1 153 ? 13.820 7.237 -17.975 1.00 93.81 153 MET A O 1
ATOM 1218 N N . SER A 1 154 ? 15.108 8.215 -16.424 1.00 93.94 154 SER A N 1
ATOM 1219 C CA . SER A 1 154 ? 15.597 9.265 -17.333 1.00 93.94 154 SER A CA 1
ATOM 1220 C C . SER A 1 154 ? 16.399 8.692 -18.506 1.00 93.94 154 SER A C 1
ATOM 122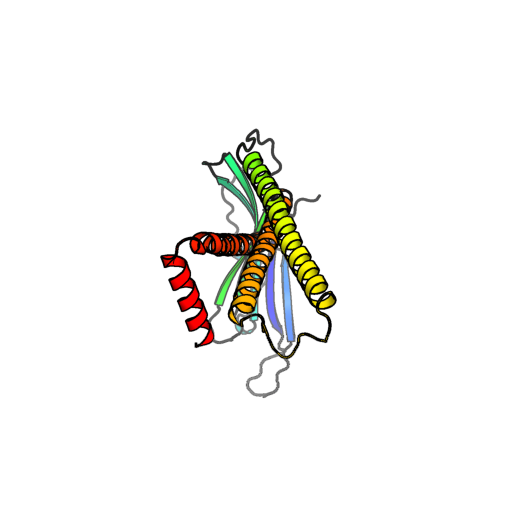2 O O . SER A 1 154 ? 16.194 9.105 -19.650 1.00 93.94 154 SER A O 1
ATOM 1224 N N . ALA A 1 155 ? 17.242 7.683 -18.267 1.00 92.81 155 ALA A N 1
ATOM 1225 C CA . ALA A 1 155 ? 17.963 6.985 -19.329 1.00 92.81 155 ALA A CA 1
ATOM 1226 C C . ALA A 1 155 ? 17.023 6.225 -20.286 1.00 92.81 155 ALA A C 1
ATOM 1228 O O . ALA A 1 155 ? 17.259 6.217 -21.497 1.00 92.81 155 ALA A O 1
ATOM 1229 N N . ALA A 1 156 ? 15.961 5.594 -19.776 1.00 90.75 156 ALA A N 1
ATOM 1230 C CA . ALA A 1 156 ? 14.962 4.906 -20.595 1.00 90.75 156 ALA A CA 1
ATOM 1231 C C . ALA A 1 156 ? 14.167 5.891 -21.467 1.00 90.75 156 ALA A C 1
ATOM 1233 O O . ALA A 1 156 ? 14.050 5.688 -22.676 1.00 90.75 156 ALA A O 1
ATOM 1234 N N . VAL A 1 157 ? 13.705 7.005 -20.889 1.00 92.19 157 VAL A N 1
ATOM 1235 C CA . VAL A 1 157 ? 13.011 8.070 -21.630 1.00 92.19 157 VAL A CA 1
ATOM 1236 C C . VAL A 1 157 ? 13.916 8.657 -22.713 1.00 92.19 157 VAL A C 1
ATOM 1238 O O . VAL A 1 157 ? 13.489 8.782 -23.861 1.00 92.19 157 VAL A O 1
ATOM 1241 N N . TYR A 1 158 ? 15.184 8.943 -22.396 1.00 93.19 158 TYR A N 1
ATOM 1242 C CA . TYR A 1 158 ? 16.151 9.440 -23.376 1.00 93.19 158 TYR A CA 1
ATOM 1243 C C . TYR A 1 158 ? 16.309 8.487 -24.570 1.00 93.19 158 TYR A C 1
ATOM 1245 O O . TYR A 1 158 ? 16.279 8.930 -25.718 1.00 93.19 158 TYR A O 1
ATOM 1253 N N . LYS A 1 159 ? 16.410 7.172 -24.326 1.00 88.31 159 LYS A N 1
ATOM 1254 C CA . LYS A 1 159 ? 16.506 6.160 -25.393 1.00 88.31 159 LYS A CA 1
ATOM 1255 C C . LYS A 1 159 ? 15.274 6.145 -26.295 1.00 88.31 159 LYS A C 1
ATOM 1257 O O . LYS A 1 159 ? 15.427 6.070 -27.513 1.00 88.31 159 LYS A O 1
ATOM 1262 N N . ILE A 1 160 ? 14.075 6.245 -25.720 1.00 88.25 160 ILE A N 1
ATOM 1263 C CA . ILE A 1 160 ? 12.822 6.278 -26.488 1.00 88.25 160 ILE A CA 1
ATOM 1264 C C . ILE A 1 160 ? 12.753 7.545 -27.347 1.00 88.25 160 ILE A C 1
ATOM 1266 O O . ILE A 1 160 ? 12.475 7.458 -28.543 1.00 88.25 160 ILE A O 1
ATOM 1270 N N . VAL A 1 161 ? 13.053 8.712 -26.767 1.00 89.25 161 VAL A N 1
ATOM 1271 C CA . VAL A 1 161 ? 13.033 9.997 -27.483 1.00 89.25 161 VAL A CA 1
ATOM 1272 C C . VAL A 1 161 ? 14.065 10.012 -28.609 1.00 89.25 161 VAL A C 1
ATOM 1274 O O . VAL A 1 161 ? 13.738 10.389 -29.733 1.00 89.25 161 VAL A O 1
ATOM 1277 N N . LEU A 1 162 ? 15.290 9.547 -28.346 1.00 88.38 162 LEU A N 1
ATOM 1278 C CA . LEU A 1 162 ? 16.337 9.435 -29.360 1.00 88.38 162 LEU A CA 1
ATOM 1279 C C . LEU A 1 162 ? 15.929 8.470 -30.482 1.00 88.38 162 LEU A C 1
ATOM 1281 O O . LEU A 1 162 ? 16.102 8.788 -31.658 1.00 88.38 162 LEU A O 1
ATOM 1285 N N . GLY A 1 163 ? 15.346 7.320 -30.131 1.00 84.50 163 GLY A N 1
ATOM 1286 C CA . GLY A 1 163 ? 14.825 6.352 -31.095 1.00 84.50 163 GLY A CA 1
ATOM 1287 C C . GLY A 1 163 ? 13.733 6.945 -31.987 1.00 84.50 163 GLY A C 1
ATOM 1288 O O . GLY A 1 163 ? 13.757 6.755 -33.204 1.00 84.50 163 GLY A O 1
ATOM 1289 N N . PHE A 1 164 ? 12.820 7.726 -31.408 1.00 84.12 164 PHE A N 1
ATOM 1290 C CA . PHE A 1 164 ? 11.773 8.419 -32.154 1.00 84.12 164 PHE A CA 1
ATOM 1291 C C . PHE A 1 164 ? 12.337 9.525 -33.059 1.00 84.12 164 PHE A C 1
ATOM 1293 O O . PHE A 1 164 ? 11.973 9.611 -34.231 1.00 84.12 164 PHE A O 1
ATOM 1300 N N . ALA A 1 165 ? 13.280 10.330 -32.562 1.00 85.56 165 ALA A N 1
ATOM 1301 C CA . ALA A 1 165 ? 13.939 11.374 -33.345 1.00 85.56 165 ALA A CA 1
ATOM 1302 C C . ALA A 1 165 ? 14.692 10.792 -34.554 1.00 85.56 165 ALA A C 1
ATOM 1304 O O . ALA A 1 165 ? 14.547 11.284 -35.675 1.00 85.56 165 ALA A O 1
ATOM 1305 N N . LEU A 1 166 ? 15.433 9.697 -34.354 1.00 82.56 166 LEU A N 1
ATOM 1306 C CA . LEU A 1 166 ? 16.106 8.962 -35.428 1.00 82.56 166 LEU A CA 1
ATOM 1307 C C . LEU A 1 166 ? 15.109 8.414 -36.456 1.00 82.56 166 LEU A C 1
ATOM 1309 O O . LEU A 1 166 ? 15.348 8.535 -37.658 1.00 82.56 166 LEU A O 1
ATOM 1313 N N . ALA A 1 167 ? 13.977 7.864 -36.007 1.00 80.19 167 ALA A N 1
ATOM 1314 C CA . ALA A 1 167 ? 12.927 7.376 -36.898 1.00 80.19 167 ALA A CA 1
ATOM 1315 C C . ALA A 1 167 ? 12.323 8.505 -37.756 1.00 80.19 167 ALA A C 1
ATOM 1317 O O . ALA A 1 167 ? 12.131 8.326 -38.962 1.00 80.19 167 ALA A O 1
ATOM 1318 N N . CYS A 1 168 ? 12.087 9.683 -37.171 1.00 79.62 168 CYS A N 1
ATOM 1319 C CA . CYS A 1 168 ? 11.608 10.865 -37.890 1.00 79.62 168 CYS A CA 1
ATOM 1320 C C . CYS A 1 168 ? 12.619 11.364 -38.933 1.00 79.62 168 CYS A C 1
ATOM 1322 O O . CYS A 1 168 ? 12.242 11.615 -40.079 1.00 79.62 168 CYS A O 1
ATOM 1324 N N . ILE A 1 169 ? 13.907 11.447 -38.580 1.00 81.56 169 ILE A N 1
ATOM 1325 C CA . ILE A 1 169 ? 14.972 11.857 -39.512 1.00 81.56 169 ILE A CA 1
ATOM 1326 C C . ILE A 1 169 ? 15.093 10.857 -40.666 1.00 81.56 169 ILE A C 1
ATOM 1328 O O . ILE A 1 169 ? 15.197 11.260 -41.825 1.00 81.56 169 ILE A O 1
ATOM 1332 N N . TYR A 1 170 ? 15.046 9.556 -40.372 1.00 74.00 170 TYR A N 1
ATOM 1333 C CA . TYR A 1 170 ? 15.116 8.514 -41.393 1.00 74.00 170 TYR A CA 1
ATOM 1334 C C . TYR A 1 170 ? 13.924 8.577 -42.359 1.00 74.00 170 TYR A C 1
ATOM 1336 O O . TYR A 1 170 ? 14.091 8.406 -43.565 1.00 74.00 170 TYR A O 1
ATOM 1344 N N . ARG A 1 171 ? 12.726 8.891 -41.851 1.00 71.75 171 ARG A N 1
ATOM 1345 C CA . ARG A 1 171 ? 11.528 9.088 -42.678 1.00 71.75 171 ARG A CA 1
ATOM 1346 C C . ARG A 1 171 ? 11.605 10.359 -43.530 1.00 71.75 171 ARG A C 1
ATOM 1348 O O . ARG A 1 171 ? 11.156 10.336 -44.667 1.00 71.75 171 ARG A O 1
ATOM 1355 N N . SER A 1 172 ? 12.198 11.432 -43.006 1.00 72.44 172 SER A N 1
ATOM 1356 C CA . SER A 1 172 ? 12.368 12.709 -43.714 1.00 72.44 172 SER A CA 1
ATOM 1357 C C . SER A 1 172 ? 13.446 12.661 -44.805 1.00 72.44 172 SER A C 1
ATOM 1359 O O . SER A 1 172 ? 13.304 13.328 -45.825 1.00 72.44 172 SER A O 1
ATOM 1361 N N . LYS A 1 173 ? 14.507 11.862 -44.621 1.00 65.69 173 LYS A N 1
ATOM 1362 C CA . LYS A 1 173 ? 15.622 11.733 -45.577 1.00 65.69 173 LYS A CA 1
ATOM 1363 C C . LYS A 1 173 ? 15.409 10.686 -46.674 1.00 65.69 173 LYS A C 1
ATOM 1365 O O . LYS A 1 173 ? 16.287 10.544 -47.520 1.00 65.69 173 LYS A O 1
ATOM 1370 N N . LYS A 1 174 ? 14.292 9.951 -46.686 1.00 57.62 174 LYS A N 1
ATOM 1371 C CA . LYS A 1 174 ? 13.945 9.090 -47.825 1.00 57.62 174 LYS A CA 1
ATOM 1372 C C . LYS A 1 174 ? 13.363 9.958 -48.948 1.00 57.62 174 LYS A C 1
ATOM 1374 O O . LYS A 1 174 ? 12.234 10.423 -48.795 1.00 57.62 174 LYS A O 1
ATOM 1379 N N . PRO A 1 175 ? 14.075 10.181 -50.069 1.00 50.69 175 PRO A N 1
ATOM 1380 C CA . PRO A 1 175 ? 13.441 10.756 -51.244 1.00 50.69 175 PRO A CA 1
ATOM 1381 C C . PRO A 1 175 ? 12.340 9.794 -51.710 1.00 50.69 175 PRO A C 1
ATOM 1383 O O . PRO A 1 175 ? 12.531 8.576 -51.717 1.00 50.69 175 PRO A O 1
ATOM 1386 N N . GLN A 1 176 ? 11.186 10.339 -52.095 1.00 52.34 176 GLN A N 1
ATOM 1387 C CA . GLN A 1 176 ? 10.009 9.608 -52.596 1.00 52.34 176 GLN A CA 1
ATOM 1388 C C . GLN A 1 176 ? 10.280 8.730 -53.841 1.00 52.34 176 GLN A C 1
ATOM 1390 O O . GLN A 1 176 ? 9.370 8.083 -54.340 1.00 52.34 176 GLN A O 1
ATOM 1395 N N . THR A 1 177 ? 11.517 8.670 -54.335 1.00 46.12 177 THR A N 1
ATOM 1396 C CA . THR A 1 177 ? 11.922 8.017 -55.584 1.00 46.12 177 THR A CA 1
ATOM 1397 C C . THR A 1 177 ? 12.616 6.658 -55.424 1.00 46.12 177 THR A C 1
ATOM 1399 O O . THR A 1 177 ? 12.987 6.063 -56.427 1.00 46.12 177 THR A O 1
ATOM 1402 N N . ILE A 1 178 ? 12.763 6.114 -54.208 1.00 49.09 178 ILE A N 1
ATOM 1403 C CA . ILE A 1 178 ? 13.275 4.740 -53.985 1.00 49.09 178 ILE A CA 1
ATOM 1404 C C . ILE A 1 178 ? 12.215 3.891 -53.264 1.00 49.09 178 ILE A C 1
ATOM 1406 O O . ILE A 1 178 ? 12.481 3.279 -52.230 1.00 49.09 178 ILE A O 1
ATOM 1410 N N . MET A 1 179 ? 10.971 3.913 -53.750 1.00 47.22 179 MET A N 1
ATOM 1411 C CA . MET A 1 179 ? 9.906 3.048 -53.220 1.00 47.22 179 MET A CA 1
ATOM 1412 C C . MET A 1 179 ? 9.744 1.724 -53.971 1.00 47.22 179 MET A C 1
ATOM 1414 O O . MET A 1 179 ? 9.120 0.835 -53.404 1.00 47.22 179 MET A O 1
ATOM 1418 N N . ASP A 1 180 ? 10.365 1.526 -55.140 1.00 49.06 180 ASP A N 1
ATOM 1419 C CA . ASP A 1 180 ? 9.973 0.384 -55.982 1.00 49.06 180 ASP A CA 1
ATOM 1420 C C . ASP A 1 180 ? 10.980 -0.757 -56.134 1.00 49.06 180 ASP A C 1
ATOM 1422 O O . ASP A 1 180 ? 10.593 -1.788 -56.677 1.00 49.06 180 ASP A O 1
ATOM 1426 N N . GLN A 1 181 ? 12.232 -0.670 -55.657 1.00 45.38 181 GLN A N 1
ATOM 1427 C CA . GLN A 1 181 ? 13.176 -1.741 -56.028 1.00 45.38 181 GLN A CA 1
ATOM 1428 C C . GLN A 1 181 ? 14.134 -2.308 -54.993 1.00 45.38 181 GLN A C 1
ATOM 1430 O O . GLN A 1 181 ? 14.592 -3.422 -55.211 1.00 45.38 181 GLN A O 1
ATOM 1435 N N . HIS A 1 182 ? 14.406 -1.673 -53.853 1.00 48.22 182 HIS A N 1
ATOM 1436 C CA . HIS A 1 182 ? 15.221 -2.343 -52.836 1.00 48.22 182 HIS A CA 1
ATOM 1437 C C . HIS A 1 182 ? 14.950 -1.826 -51.424 1.00 48.22 182 HIS A C 1
ATOM 1439 O O . HIS A 1 182 ? 15.085 -0.641 -51.131 1.00 48.22 182 HIS A O 1
ATOM 1445 N N . ASN A 1 183 ? 14.665 -2.777 -50.535 1.00 45.69 183 ASN A N 1
ATOM 1446 C CA . ASN A 1 183 ? 14.685 -2.664 -49.078 1.00 45.69 183 ASN A CA 1
ATOM 1447 C C . ASN A 1 183 ? 13.443 -2.031 -48.440 1.00 45.69 183 ASN A C 1
ATOM 1449 O O . ASN A 1 183 ? 13.491 -1.015 -47.737 1.00 45.69 183 ASN A O 1
ATOM 1453 N N . THR A 1 184 ? 12.330 -2.758 -48.555 1.00 47.56 184 THR A N 1
ATOM 1454 C CA . THR A 1 184 ? 11.417 -2.914 -47.419 1.00 47.56 184 THR A CA 1
ATOM 1455 C C . THR A 1 184 ? 12.261 -3.273 -46.194 1.00 47.56 184 THR A C 1
ATOM 1457 O O . THR A 1 184 ? 12.930 -4.309 -46.213 1.00 47.56 184 THR A O 1
ATOM 1460 N N . LEU A 1 185 ? 12.278 -2.435 -45.149 1.00 47.44 185 LEU A N 1
ATOM 1461 C CA . LEU A 1 185 ? 12.779 -2.877 -43.844 1.00 47.44 185 LEU A CA 1
ATOM 1462 C C . LEU A 1 185 ? 12.094 -4.213 -43.551 1.00 47.44 185 LEU A C 1
ATOM 1464 O O . LEU A 1 185 ? 10.861 -4.285 -43.561 1.00 47.44 185 LEU A O 1
ATOM 1468 N N . SER A 1 186 ? 12.881 -5.274 -43.383 1.00 53.88 186 SER A N 1
ATOM 1469 C CA . SER A 1 186 ? 12.339 -6.607 -43.152 1.00 53.88 186 SER A CA 1
ATOM 1470 C C . SER A 1 186 ? 11.398 -6.546 -41.947 1.00 53.88 186 SER A C 1
ATOM 1472 O O . SER A 1 186 ? 11.687 -5.873 -40.956 1.00 53.88 186 SER A O 1
ATOM 1474 N N . SER A 1 187 ? 10.271 -7.264 -41.993 1.00 55.78 187 SER A N 1
ATOM 1475 C CA . SER A 1 187 ? 9.335 -7.380 -40.859 1.00 55.78 187 SER A CA 1
ATOM 1476 C C . SER A 1 187 ? 10.049 -7.775 -39.548 1.00 55.78 187 SER A C 1
ATOM 1478 O O . SER A 1 187 ? 9.556 -7.486 -38.458 1.00 55.78 187 SER A O 1
ATOM 1480 N N . SER A 1 188 ? 11.242 -8.382 -39.634 1.00 58.06 188 SER A N 1
ATOM 1481 C CA . SER A 1 188 ? 12.127 -8.665 -38.497 1.00 58.06 188 SER A CA 1
ATOM 1482 C C . SER A 1 188 ? 12.623 -7.424 -37.749 1.00 58.06 188 SER A C 1
ATOM 1484 O O . SER A 1 188 ? 12.696 -7.458 -36.521 1.00 58.06 188 SER A O 1
ATOM 1486 N N . ASP A 1 189 ? 12.934 -6.335 -38.451 1.00 62.25 189 ASP A N 1
ATOM 1487 C CA . ASP A 1 189 ? 13.580 -5.155 -37.863 1.00 62.25 189 ASP A CA 1
ATOM 1488 C C . ASP A 1 189 ? 12.571 -4.346 -37.047 1.00 62.25 189 ASP A C 1
ATOM 1490 O O . ASP A 1 189 ? 12.841 -3.958 -35.910 1.00 62.25 189 ASP A O 1
ATOM 1494 N N . TYR A 1 190 ? 11.345 -4.216 -37.563 1.00 62.06 190 TYR A N 1
ATOM 1495 C CA . TYR A 1 190 ? 10.223 -3.634 -36.825 1.00 62.06 190 TYR A CA 1
ATOM 1496 C C . TYR A 1 190 ? 9.889 -4.423 -35.554 1.00 62.06 190 TYR A C 1
ATOM 1498 O O . TYR A 1 190 ? 9.626 -3.825 -34.512 1.00 62.06 190 TYR A O 1
ATOM 1506 N N . ARG A 1 191 ? 9.956 -5.762 -35.597 1.00 65.56 191 ARG A N 1
ATOM 1507 C CA . ARG A 1 191 ? 9.723 -6.614 -34.416 1.00 65.56 191 ARG A CA 1
ATOM 1508 C C . ARG A 1 191 ? 10.799 -6.428 -33.346 1.00 65.56 191 ARG A C 1
ATOM 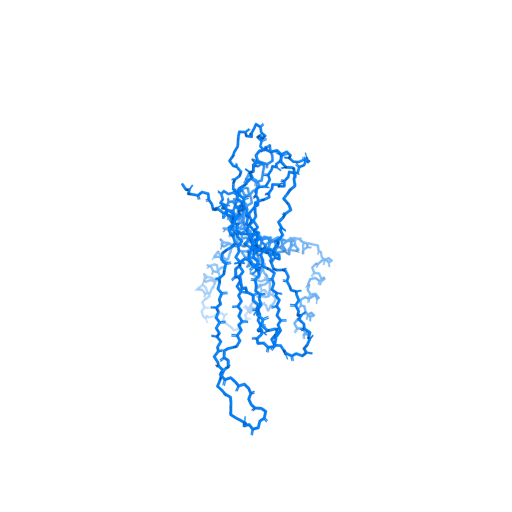1510 O O . ARG A 1 191 ? 10.477 -6.448 -32.161 1.00 65.56 191 ARG A O 1
ATOM 1517 N N . TYR A 1 192 ? 12.058 -6.232 -33.739 1.00 66.31 192 TYR A N 1
ATOM 1518 C CA . TYR A 1 192 ? 13.154 -5.981 -32.799 1.00 66.31 192 TYR A CA 1
ATOM 1519 C C . TYR A 1 192 ? 13.034 -4.604 -32.131 1.00 66.31 192 TYR A C 1
ATOM 1521 O O . TYR A 1 192 ? 13.182 -4.491 -30.914 1.00 66.31 192 TYR A O 1
ATOM 1529 N N . ILE A 1 193 ? 12.693 -3.573 -32.911 1.00 69.56 193 ILE A N 1
ATOM 1530 C CA . ILE A 1 193 ? 12.450 -2.214 -32.405 1.00 69.56 193 ILE A CA 1
ATOM 1531 C C . ILE A 1 193 ? 11.261 -2.207 -31.435 1.00 69.56 193 ILE A C 1
ATOM 1533 O O . ILE A 1 193 ? 11.379 -1.683 -30.328 1.00 69.56 193 ILE A O 1
ATOM 1537 N N . PHE A 1 194 ? 10.150 -2.849 -31.804 1.00 70.94 194 PHE A N 1
ATOM 1538 C CA . PHE A 1 194 ? 8.962 -2.949 -30.953 1.00 70.94 194 PHE A CA 1
ATOM 1539 C C . PHE A 1 194 ? 9.237 -3.715 -29.655 1.00 70.94 194 PHE A C 1
ATOM 1541 O O . PHE A 1 194 ? 8.823 -3.290 -28.579 1.00 70.94 194 PHE A O 1
ATOM 1548 N N . ALA A 1 195 ? 9.999 -4.811 -29.727 1.00 72.75 195 ALA A N 1
ATOM 1549 C CA . ALA A 1 195 ? 10.393 -5.550 -28.537 1.00 72.75 195 ALA A CA 1
ATOM 1550 C C . ALA A 1 195 ? 11.219 -4.677 -27.583 1.00 72.75 195 ALA A C 1
ATOM 1552 O O . ALA A 1 195 ? 10.919 -4.653 -26.394 1.00 72.75 195 ALA A O 1
ATOM 1553 N N . ASN A 1 196 ? 12.223 -3.946 -28.083 1.00 79.81 196 ASN A N 1
ATOM 1554 C CA . ASN A 1 196 ? 13.037 -3.043 -27.259 1.00 79.81 196 ASN A CA 1
ATOM 1555 C C . ASN A 1 196 ? 12.205 -1.921 -26.631 1.00 79.81 196 ASN A C 1
ATOM 1557 O O . ASN A 1 196 ? 12.375 -1.643 -25.448 1.00 79.81 196 ASN A O 1
ATOM 1561 N N . PHE A 1 197 ? 11.255 -1.361 -27.381 1.00 82.56 197 PHE A N 1
ATOM 1562 C CA . PHE A 1 197 ? 10.324 -0.359 -26.871 1.00 82.56 197 PHE A CA 1
ATOM 1563 C C . PHE A 1 197 ? 9.473 -0.884 -25.706 1.00 82.56 197 PHE A C 1
ATOM 1565 O O . PHE A 1 197 ? 9.340 -0.199 -24.695 1.00 82.56 197 PHE A O 1
ATOM 1572 N N . ILE A 1 198 ? 8.955 -2.116 -25.797 1.00 84.25 198 ILE A N 1
ATOM 1573 C CA . ILE A 1 198 ? 8.200 -2.736 -24.694 1.00 84.25 198 ILE A CA 1
ATOM 1574 C C . ILE A 1 198 ? 9.066 -2.865 -23.434 1.00 84.25 198 ILE A C 1
ATOM 1576 O O . ILE A 1 198 ? 8.585 -2.597 -22.337 1.00 84.25 198 ILE A O 1
ATOM 1580 N N . TRP A 1 199 ? 10.340 -3.248 -23.567 1.00 86.31 199 TRP A N 1
ATOM 1581 C CA . TRP A 1 199 ? 11.248 -3.357 -22.417 1.00 86.31 199 TRP A CA 1
ATOM 1582 C C . TRP A 1 199 ? 11.544 -2.017 -21.761 1.00 86.31 199 TRP A C 1
ATOM 1584 O O . TRP A 1 199 ? 11.570 -1.927 -20.533 1.00 86.31 199 TRP A O 1
ATOM 1594 N N . ASP A 1 200 ? 11.778 -0.989 -22.572 1.00 88.69 200 ASP A N 1
ATOM 1595 C CA . ASP A 1 200 ? 12.026 0.354 -22.060 1.00 88.69 200 ASP A CA 1
ATOM 1596 C C . ASP A 1 200 ? 10.757 0.903 -21.371 1.00 88.69 200 ASP A C 1
ATOM 1598 O O . ASP A 1 200 ? 10.857 1.477 -20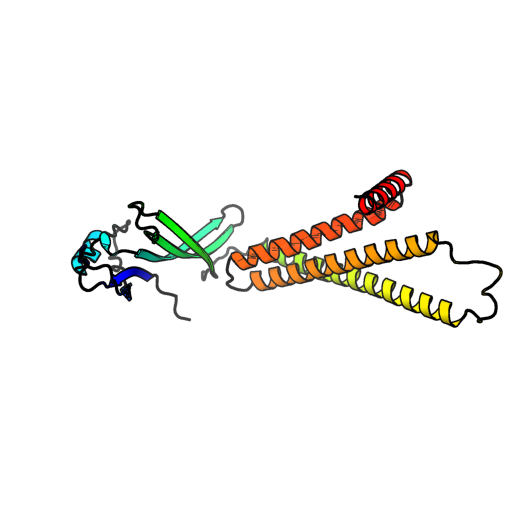.289 1.00 88.69 200 ASP A O 1
ATOM 1602 N N . MET A 1 201 ? 9.558 0.613 -21.896 1.00 89.88 201 MET A N 1
ATOM 1603 C CA . MET A 1 201 ? 8.283 0.934 -21.233 1.00 89.88 201 MET A CA 1
ATOM 1604 C C . MET A 1 201 ? 8.080 0.182 -19.914 1.00 89.88 201 MET A C 1
ATOM 1606 O O . MET A 1 201 ? 7.680 0.787 -18.922 1.00 89.88 201 MET A O 1
ATOM 1610 N N . LEU A 1 202 ? 8.393 -1.116 -19.867 1.00 90.56 202 LEU A N 1
ATOM 1611 C CA . LEU A 1 202 ? 8.306 -1.915 -18.640 1.00 90.56 202 LEU A CA 1
ATOM 1612 C C . LEU A 1 202 ? 9.224 -1.362 -17.541 1.00 90.56 202 LEU A C 1
ATOM 1614 O O . LEU A 1 202 ? 8.842 -1.322 -16.374 1.00 90.56 202 LEU A O 1
ATOM 1618 N N . THR A 1 203 ? 10.412 -0.894 -17.938 1.00 91.69 203 THR A N 1
ATOM 1619 C CA . THR A 1 203 ? 11.377 -0.252 -17.036 1.00 91.69 203 THR A CA 1
ATOM 1620 C C . THR A 1 203 ? 10.802 1.044 -16.465 1.00 91.69 203 THR A C 1
ATOM 1622 O O . THR A 1 203 ? 10.805 1.223 -15.253 1.00 91.69 203 THR A O 1
ATOM 1625 N N . ILE A 1 204 ? 10.227 1.908 -17.310 1.00 93.31 204 ILE A N 1
ATOM 1626 C CA . ILE A 1 204 ? 9.613 3.175 -16.875 1.00 93.31 204 ILE A CA 1
ATOM 1627 C C . ILE A 1 204 ? 8.452 2.929 -15.902 1.00 93.31 204 ILE A C 1
ATOM 1629 O O . ILE A 1 204 ? 8.359 3.596 -14.874 1.00 93.31 204 ILE A O 1
ATOM 1633 N N . ILE A 1 205 ? 7.578 1.964 -16.203 1.00 93.94 205 ILE A N 1
ATOM 1634 C CA . ILE A 1 205 ? 6.441 1.624 -15.336 1.00 93.94 205 ILE A CA 1
ATOM 1635 C C . ILE A 1 205 ? 6.939 1.097 -13.982 1.00 93.94 205 ILE A C 1
ATOM 1637 O O . ILE A 1 205 ? 6.449 1.528 -12.939 1.00 93.94 205 ILE A O 1
ATOM 1641 N N . GLY A 1 206 ? 7.932 0.202 -13.985 1.00 94.00 206 GLY A N 1
ATOM 1642 C CA . GLY A 1 206 ? 8.543 -0.313 -12.758 1.00 94.00 206 GLY A CA 1
ATOM 1643 C C . GLY A 1 206 ? 9.179 0.789 -11.907 1.00 94.00 206 GLY A C 1
ATOM 1644 O O . GLY A 1 206 ? 8.914 0.867 -10.706 1.00 94.00 206 GLY A O 1
ATOM 1645 N N . ASP A 1 207 ? 9.949 1.682 -12.531 1.00 94.19 207 ASP A N 1
ATOM 1646 C CA . ASP A 1 207 ? 10.599 2.809 -11.856 1.00 94.19 207 ASP A CA 1
ATOM 1647 C C . ASP A 1 207 ? 9.575 3.784 -11.260 1.00 94.19 207 ASP A C 1
ATOM 1649 O O . ASP A 1 207 ? 9.742 4.226 -10.123 1.00 94.19 207 ASP A O 1
ATOM 1653 N N . PHE A 1 208 ? 8.471 4.056 -11.962 1.00 94.19 208 PHE A N 1
ATOM 1654 C CA . PHE A 1 208 ? 7.377 4.875 -11.439 1.00 94.19 208 PHE A CA 1
ATOM 1655 C C . PHE A 1 208 ? 6.787 4.290 -10.147 1.00 94.19 208 PHE A C 1
ATOM 1657 O O . PHE A 1 208 ? 6.649 5.006 -9.151 1.00 94.19 208 PHE A O 1
ATOM 1664 N N . PHE A 1 209 ? 6.496 2.984 -10.126 1.00 93.88 209 PHE A N 1
ATOM 1665 C CA . PHE A 1 209 ? 5.985 2.312 -8.928 1.00 93.88 209 PHE A CA 1
ATOM 1666 C C . PHE A 1 209 ? 6.998 2.310 -7.776 1.00 93.88 209 PHE A C 1
ATOM 1668 O O . PHE A 1 209 ? 6.616 2.552 -6.629 1.00 93.88 209 PHE A O 1
ATOM 1675 N N . ASN A 1 210 ? 8.286 2.097 -8.065 1.00 92.00 210 ASN A N 1
ATOM 1676 C CA . ASN A 1 210 ? 9.345 2.116 -7.053 1.00 92.00 210 ASN A CA 1
ATOM 1677 C C . ASN A 1 210 ? 9.540 3.512 -6.442 1.00 92.00 210 ASN A C 1
ATOM 1679 O O . ASN A 1 210 ? 9.678 3.632 -5.220 1.00 92.00 210 ASN A O 1
ATOM 1683 N N . ILE A 1 211 ? 9.512 4.572 -7.259 1.00 92.50 211 ILE A N 1
ATOM 1684 C CA . ILE A 1 211 ? 9.610 5.961 -6.790 1.00 92.50 211 ILE A CA 1
ATOM 1685 C C . ILE A 1 211 ? 8.393 6.306 -5.934 1.00 92.50 211 ILE A C 1
ATOM 1687 O O . ILE A 1 211 ? 8.556 6.755 -4.797 1.00 92.50 211 ILE A O 1
ATOM 1691 N N . TRP A 1 212 ? 7.183 6.052 -6.441 1.00 90.94 212 TRP A N 1
ATOM 1692 C CA . TRP A 1 212 ? 5.946 6.344 -5.719 1.00 90.94 212 TRP A CA 1
ATOM 1693 C C . TRP A 1 212 ? 5.887 5.610 -4.379 1.00 90.94 212 TRP A C 1
ATOM 1695 O O . TRP A 1 212 ? 5.630 6.225 -3.342 1.00 90.94 212 TRP A O 1
ATOM 1705 N N . GLY A 1 213 ? 6.198 4.311 -4.378 1.00 88.31 213 GLY A N 1
ATOM 1706 C CA . GLY A 1 213 ? 6.211 3.509 -3.162 1.00 88.31 213 GLY A CA 1
ATOM 1707 C C . GLY A 1 213 ? 7.251 3.998 -2.150 1.00 88.31 213 GLY A C 1
ATOM 1708 O O . GLY A 1 213 ? 6.960 4.139 -0.964 1.00 88.31 213 GLY A O 1
ATOM 1709 N N . SER A 1 214 ? 8.455 4.347 -2.609 1.00 88.75 214 SER A N 1
ATOM 1710 C CA . SER A 1 214 ? 9.520 4.850 -1.730 1.00 88.75 214 SER A CA 1
ATOM 1711 C C . SER A 1 214 ? 9.171 6.206 -1.106 1.00 88.75 214 SER A C 1
ATOM 1713 O O . SER A 1 214 ? 9.392 6.411 0.088 1.00 88.75 214 SER A O 1
ATOM 1715 N N . VAL A 1 215 ? 8.563 7.119 -1.872 1.00 88.56 215 VAL A N 1
ATOM 1716 C CA . VAL A 1 215 ? 8.049 8.400 -1.352 1.00 88.56 215 VAL A CA 1
ATOM 1717 C C . VAL A 1 215 ? 6.924 8.162 -0.340 1.00 88.56 215 VAL A C 1
ATOM 1719 O O . VAL A 1 215 ? 6.906 8.775 0.731 1.00 88.56 215 VAL A O 1
ATOM 1722 N N . ALA A 1 216 ? 6.017 7.226 -0.622 1.00 84.62 216 ALA A N 1
ATOM 1723 C CA . ALA A 1 216 ? 4.959 6.843 0.305 1.00 84.62 216 ALA A CA 1
ATOM 1724 C C . ALA A 1 216 ? 5.521 6.238 1.610 1.00 84.62 216 ALA A C 1
ATOM 1726 O O . ALA A 1 216 ? 5.043 6.569 2.691 1.00 84.62 216 ALA A O 1
ATOM 1727 N N . VAL A 1 217 ? 6.585 5.422 1.558 1.00 83.12 217 VAL A N 1
ATOM 1728 C CA . VAL A 1 217 ? 7.260 4.910 2.771 1.00 83.12 217 VAL A CA 1
ATOM 1729 C C . VAL A 1 217 ? 7.866 6.051 3.593 1.00 83.12 217 VAL A C 1
ATOM 1731 O O . VAL A 1 217 ? 7.700 6.080 4.814 1.00 83.12 217 VAL A O 1
ATOM 1734 N N . LEU A 1 218 ? 8.554 6.997 2.945 1.00 81.81 218 LEU A N 1
ATOM 1735 C CA . LEU A 1 218 ? 9.191 8.129 3.626 1.00 81.81 218 LEU A CA 1
ATOM 1736 C C . LEU A 1 218 ? 8.159 9.028 4.317 1.00 81.81 218 LEU A C 1
ATOM 1738 O O . LEU A 1 218 ? 8.329 9.372 5.485 1.00 81.81 218 LEU A O 1
ATOM 1742 N N . THR A 1 219 ? 7.062 9.340 3.629 1.00 79.12 219 THR A N 1
ATOM 1743 C CA . THR A 1 219 ? 5.960 10.146 4.180 1.00 79.12 219 THR A CA 1
ATOM 1744 C C . THR A 1 219 ? 5.201 9.431 5.302 1.00 79.12 219 THR A C 1
ATOM 1746 O O . THR A 1 219 ? 4.804 10.072 6.274 1.00 79.12 219 THR A O 1
ATOM 1749 N N . MET A 1 220 ? 5.041 8.103 5.231 1.00 71.56 220 MET A N 1
ATOM 1750 C CA . MET A 1 220 ? 4.454 7.296 6.314 1.00 71.56 220 MET A CA 1
ATOM 1751 C C . MET A 1 220 ? 5.349 7.198 7.546 1.00 71.56 220 MET A C 1
ATOM 1753 O O . MET A 1 220 ? 4.846 7.107 8.661 1.00 71.56 220 MET A O 1
ATOM 1757 N N . GLY A 1 221 ? 6.671 7.176 7.364 1.00 63.19 221 GLY A N 1
ATOM 1758 C CA . GLY A 1 221 ? 7.619 7.082 8.474 1.00 63.19 221 GLY A CA 1
ATOM 1759 C C . GLY A 1 221 ? 7.521 8.256 9.451 1.00 63.19 221 GLY A C 1
ATOM 1760 O O . GLY A 1 221 ? 7.822 8.085 10.633 1.00 63.19 221 GLY A O 1
ATOM 1761 N N . ASP A 1 222 ? 7.062 9.411 8.964 1.00 58.44 222 ASP A N 1
ATOM 1762 C CA . ASP A 1 222 ? 7.007 10.657 9.724 1.00 58.44 222 ASP A CA 1
ATOM 1763 C C . ASP A 1 222 ? 5.587 11.029 10.205 1.00 58.44 222 ASP A C 1
ATOM 1765 O O . ASP A 1 222 ? 5.468 11.874 11.096 1.00 58.44 222 ASP A O 1
ATOM 1769 N N . ASN A 1 223 ? 4.526 10.365 9.723 1.00 57.47 223 ASN A N 1
ATOM 1770 C CA . ASN A 1 223 ? 3.124 10.700 10.021 1.00 57.47 223 ASN A CA 1
ATOM 1771 C C . ASN A 1 223 ? 2.350 9.559 10.713 1.00 57.47 223 ASN A C 1
ATOM 1773 O O . ASN A 1 223 ? 2.598 8.378 10.477 1.00 57.47 223 ASN A O 1
ATOM 1777 N N . GLU A 1 224 ? 1.386 9.916 11.569 1.00 56.44 224 GLU A N 1
ATOM 1778 C CA . GLU A 1 224 ? 0.444 8.972 12.191 1.00 56.44 224 GLU A CA 1
ATOM 1779 C C . GLU A 1 224 ? -0.553 8.483 11.138 1.00 56.44 224 GLU A C 1
ATOM 1781 O O . GLU A 1 224 ? -1.516 9.173 10.814 1.00 56.44 224 GLU A O 1
ATOM 1786 N N . LEU A 1 225 ? -0.283 7.325 10.532 1.00 57.94 225 LEU A N 1
ATOM 1787 C CA . LEU A 1 225 ? -1.101 6.806 9.438 1.00 57.94 225 LEU A CA 1
ATOM 1788 C C . LEU A 1 225 ? -1.734 5.447 9.760 1.00 57.94 225 LEU A C 1
ATOM 1790 O O . LEU A 1 225 ? -1.176 4.609 10.479 1.00 57.94 225 LEU A O 1
ATOM 1794 N N . GLN A 1 226 ? -2.917 5.239 9.181 1.00 61.28 226 GLN A N 1
ATOM 1795 C CA . GLN A 1 226 ? -3.693 3.999 9.227 1.00 61.28 226 GLN A CA 1
ATOM 1796 C C . GLN A 1 226 ? -2.913 2.824 8.615 1.00 61.28 226 GLN A C 1
ATOM 1798 O O . GLN A 1 226 ? -2.219 2.987 7.607 1.00 61.28 226 GLN A O 1
ATOM 1803 N N . LEU A 1 227 ? -3.060 1.619 9.185 1.00 61.06 227 LEU A N 1
ATOM 1804 C CA . LEU A 1 227 ? -2.418 0.411 8.646 1.00 61.06 227 LEU A CA 1
ATOM 1805 C C . LEU A 1 227 ? -2.844 0.113 7.197 1.00 61.06 227 LEU A C 1
ATOM 1807 O O . LEU A 1 227 ? -2.005 -0.296 6.404 1.00 61.06 227 LEU A O 1
ATOM 1811 N N . ALA A 1 228 ? -4.089 0.418 6.820 1.00 59.75 228 ALA A N 1
ATOM 1812 C CA . ALA A 1 228 ? -4.603 0.176 5.469 1.00 59.75 228 ALA A CA 1
ATOM 1813 C C . ALA A 1 228 ? -3.806 0.901 4.365 1.00 59.75 228 ALA A C 1
ATOM 1815 O O . ALA A 1 228 ? -3.669 0.403 3.246 1.00 59.75 228 ALA A O 1
ATOM 1816 N N . THR A 1 229 ? -3.240 2.076 4.655 1.00 68.19 229 THR A N 1
ATOM 1817 C CA . THR A 1 229 ? -2.402 2.789 3.681 1.00 68.19 229 THR A CA 1
ATOM 1818 C C . THR A 1 229 ? -1.040 2.105 3.510 1.00 68.19 229 THR A C 1
ATOM 1820 O O . THR A 1 229 ? -0.477 2.123 2.416 1.00 68.19 229 THR A O 1
ATOM 1823 N N . ILE A 1 230 ? -0.532 1.448 4.559 1.00 70.62 230 ILE A N 1
ATOM 1824 C CA . ILE A 1 230 ? 0.726 0.684 4.526 1.00 70.62 230 ILE A CA 1
ATOM 1825 C C . ILE A 1 230 ? 0.594 -0.523 3.590 1.00 70.62 230 ILE A C 1
ATOM 1827 O O . ILE A 1 230 ? 1.525 -0.817 2.836 1.00 70.62 230 ILE A O 1
ATOM 1831 N N . ASP A 1 231 ? -0.565 -1.178 3.580 1.00 76.56 231 ASP A N 1
ATOM 1832 C CA . ASP A 1 231 ? -0.818 -2.334 2.714 1.00 76.56 231 ASP A CA 1
ATOM 1833 C C . ASP A 1 231 ? -0.812 -1.930 1.235 1.00 76.56 231 ASP A C 1
ATOM 1835 O O . ASP A 1 231 ? -0.099 -2.529 0.427 1.00 76.56 231 ASP A O 1
ATOM 1839 N N . LYS A 1 232 ? -1.504 -0.835 0.885 1.00 78.69 232 LYS A N 1
ATOM 1840 C CA . LYS A 1 232 ? -1.508 -0.290 -0.487 1.00 78.69 232 LYS A CA 1
ATOM 1841 C C . LYS A 1 232 ? -0.098 0.037 -0.977 1.00 78.69 232 LYS A C 1
ATOM 1843 O O . LYS A 1 232 ? 0.265 -0.282 -2.106 1.00 78.69 232 LYS A O 1
ATOM 1848 N N . ASN A 1 233 ? 0.713 0.651 -0.119 1.00 80.38 233 ASN A N 1
ATOM 1849 C CA . ASN A 1 233 ? 2.085 1.009 -0.458 1.00 80.38 233 ASN A CA 1
ATOM 1850 C C . ASN A 1 233 ? 2.980 -0.224 -0.669 1.00 80.38 233 ASN A C 1
ATOM 1852 O O . ASN A 1 233 ? 3.780 -0.272 -1.601 1.00 80.38 233 ASN A O 1
ATOM 1856 N N . THR A 1 234 ? 2.793 -1.256 0.153 1.00 85.31 234 THR A N 1
ATOM 1857 C CA . THR A 1 234 ? 3.540 -2.512 0.038 1.00 85.31 234 THR A CA 1
ATOM 1858 C C . THR A 1 234 ? 3.244 -3.211 -1.291 1.00 85.31 234 THR A C 1
ATOM 1860 O O . THR A 1 234 ? 4.160 -3.730 -1.928 1.00 85.31 234 THR A O 1
ATOM 1863 N N . VAL A 1 235 ? 1.992 -3.160 -1.760 1.00 88.69 235 VAL A N 1
ATOM 1864 C CA . VAL A 1 235 ? 1.607 -3.673 -3.084 1.00 88.69 235 VAL A CA 1
ATOM 1865 C C . VAL A 1 235 ? 2.306 -2.902 -4.206 1.00 88.69 235 VAL A C 1
ATOM 1867 O O . VAL A 1 235 ? 2.891 -3.529 -5.086 1.00 88.69 235 VAL A O 1
ATOM 1870 N N . PHE A 1 236 ? 2.315 -1.565 -4.171 1.00 87.62 236 PHE A N 1
ATOM 1871 C CA . PHE A 1 236 ? 2.996 -0.769 -5.202 1.00 87.62 236 PHE A CA 1
ATOM 1872 C C . PHE A 1 236 ? 4.495 -1.069 -5.281 1.00 87.62 236 PHE A C 1
ATOM 1874 O O . PHE A 1 236 ? 5.025 -1.273 -6.372 1.00 87.62 236 PHE A O 1
ATOM 1881 N N . LEU A 1 237 ? 5.166 -1.165 -4.133 1.00 88.06 237 LEU A N 1
ATOM 1882 C CA . LEU A 1 237 ? 6.596 -1.468 -4.068 1.00 88.06 237 LEU A CA 1
ATOM 1883 C C . LEU A 1 237 ? 6.891 -2.911 -4.521 1.00 88.06 237 LEU A C 1
ATOM 1885 O O . LEU A 1 237 ? 7.884 -3.165 -5.201 1.00 88.06 237 LEU A O 1
ATOM 1889 N N . GLY A 1 238 ? 5.994 -3.853 -4.211 1.00 91.12 238 GLY A N 1
ATOM 1890 C CA . GLY A 1 238 ? 6.065 -5.235 -4.689 1.00 91.12 238 GLY A CA 1
ATOM 1891 C C . GLY A 1 238 ? 5.909 -5.353 -6.207 1.00 91.12 238 GLY A C 1
ATOM 1892 O O . GLY A 1 238 ? 6.696 -6.045 -6.854 1.00 91.12 238 GLY A O 1
ATOM 1893 N N . ILE A 1 239 ? 4.943 -4.639 -6.792 1.00 92.38 239 ILE A N 1
ATOM 1894 C CA . ILE A 1 239 ? 4.732 -4.588 -8.247 1.00 92.38 239 ILE A CA 1
ATOM 1895 C C . ILE A 1 239 ? 5.937 -3.944 -8.945 1.00 92.38 239 ILE A C 1
ATOM 1897 O O . ILE A 1 239 ? 6.428 -4.482 -9.938 1.00 92.38 239 ILE A O 1
ATOM 1901 N N . GLY A 1 240 ? 6.456 -2.838 -8.404 1.00 91.50 240 GLY A N 1
ATOM 1902 C CA . GLY A 1 240 ? 7.673 -2.200 -8.909 1.00 91.50 240 GLY A CA 1
ATOM 1903 C C . GLY A 1 240 ? 8.869 -3.156 -8.908 1.00 91.50 240 GLY A C 1
ATOM 1904 O O . GLY A 1 240 ? 9.563 -3.281 -9.916 1.00 91.50 240 GLY A O 1
ATOM 1905 N N . CYS A 1 241 ? 9.055 -3.918 -7.826 1.00 91.62 241 CYS A N 1
ATOM 1906 C CA . CYS A 1 241 ? 10.097 -4.940 -7.727 1.00 91.62 241 CYS A CA 1
ATOM 1907 C C . CYS A 1 241 ? 9.916 -6.069 -8.759 1.00 91.62 241 CYS A C 1
ATOM 1909 O O . CYS A 1 241 ? 10.881 -6.460 -9.419 1.00 91.62 241 CYS A O 1
ATOM 1911 N N . LEU A 1 242 ? 8.688 -6.564 -8.956 1.00 93.12 242 LEU A N 1
ATOM 1912 C CA . LEU A 1 242 ? 8.389 -7.573 -9.980 1.00 93.12 242 LEU A CA 1
ATOM 1913 C C . LEU A 1 242 ? 8.753 -7.084 -11.386 1.00 93.12 242 LEU A C 1
ATOM 1915 O O . LEU A 1 242 ? 9.400 -7.816 -12.137 1.00 93.12 242 LEU A O 1
ATOM 1919 N N . PHE A 1 243 ? 8.398 -5.846 -11.738 1.00 91.75 243 PHE A N 1
ATOM 1920 C CA . PHE A 1 243 ? 8.778 -5.271 -13.029 1.00 91.75 243 PHE A CA 1
ATOM 1921 C C . PHE A 1 243 ? 10.291 -5.108 -13.174 1.00 91.75 243 PHE A C 1
ATOM 1923 O O . PHE A 1 243 ? 10.831 -5.421 -14.236 1.00 91.75 243 PHE A O 1
ATOM 1930 N N . SER A 1 244 ? 10.997 -4.716 -12.112 1.00 89.12 244 SER A N 1
ATOM 1931 C CA . SER A 1 244 ? 12.462 -4.671 -12.117 1.00 89.12 244 SER A CA 1
ATOM 1932 C C . SER A 1 244 ? 13.074 -6.048 -12.398 1.00 89.12 244 SER A C 1
ATOM 1934 O O . SER A 1 244 ? 13.973 -6.158 -13.232 1.00 89.12 244 SER A O 1
ATOM 1936 N N . TRP A 1 245 ? 12.553 -7.117 -11.788 1.00 89.56 245 TRP A N 1
ATOM 1937 C CA . TRP A 1 245 ? 12.993 -8.490 -12.066 1.00 89.56 245 TRP A CA 1
ATOM 1938 C C . TRP A 1 245 ? 12.682 -8.943 -13.492 1.00 89.56 245 TRP A C 1
ATOM 1940 O O . TRP A 1 245 ? 13.523 -9.573 -14.135 1.00 89.56 245 TRP A O 1
ATOM 1950 N N . LEU A 1 246 ? 11.514 -8.586 -14.030 1.00 88.06 246 LEU A N 1
ATOM 1951 C CA . LEU A 1 246 ? 11.199 -8.852 -15.433 1.00 88.06 246 LEU A CA 1
ATOM 1952 C C . LEU A 1 246 ? 12.179 -8.132 -16.366 1.00 88.06 246 LEU A C 1
ATOM 1954 O O . LEU A 1 246 ? 12.638 -8.726 -17.339 1.00 88.06 246 LEU A O 1
ATOM 1958 N N . THR A 1 247 ? 12.579 -6.901 -16.048 1.00 85.12 247 THR A N 1
ATOM 1959 C CA . THR A 1 247 ? 13.599 -6.164 -16.807 1.00 85.12 247 THR A CA 1
ATOM 1960 C C . THR A 1 247 ? 14.959 -6.867 -16.784 1.00 85.12 247 THR A C 1
ATOM 1962 O O . THR A 1 247 ? 15.656 -6.859 -17.800 1.00 85.12 247 THR A O 1
ATOM 1965 N N . VAL A 1 248 ? 15.325 -7.565 -15.701 1.00 85.19 248 VAL A N 1
ATOM 1966 C CA . VAL A 1 248 ? 16.559 -8.376 -15.660 1.00 85.19 248 VAL A CA 1
ATOM 1967 C C . VAL A 1 248 ? 16.558 -9.468 -16.740 1.00 85.19 248 VAL A C 1
ATOM 1969 O O . VAL A 1 248 ? 17.601 -9.732 -17.345 1.00 85.19 248 VAL A O 1
ATOM 1972 N N . LEU A 1 249 ? 15.392 -10.029 -17.091 1.00 83.25 249 LEU A N 1
ATOM 1973 C CA . LEU A 1 249 ? 15.270 -11.028 -18.165 1.00 83.25 249 LEU A CA 1
ATOM 1974 C C . LEU A 1 249 ? 15.686 -10.486 -19.541 1.00 83.25 249 LEU A C 1
ATOM 1976 O O . LEU A 1 249 ? 16.046 -11.268 -20.426 1.00 83.25 249 LEU A O 1
ATOM 1980 N N . ARG A 1 250 ? 15.703 -9.159 -19.739 1.00 79.50 250 ARG A N 1
ATOM 1981 C CA . ARG A 1 250 ? 16.278 -8.541 -20.943 1.00 79.50 250 ARG A CA 1
ATOM 1982 C C . ARG A 1 250 ? 17.749 -8.913 -21.100 1.00 79.50 250 ARG A C 1
ATOM 1984 O O . ARG A 1 250 ? 18.164 -9.249 -22.207 1.00 79.50 250 ARG A O 1
ATOM 1991 N N . PHE A 1 251 ? 18.527 -8.873 -20.019 1.00 76.75 251 PHE A N 1
ATOM 1992 C CA . PHE A 1 251 ? 19.958 -9.185 -20.060 1.00 76.75 251 PHE A CA 1
ATOM 1993 C C . PHE A 1 251 ? 20.203 -10.676 -20.307 1.00 76.75 251 PHE A C 1
ATOM 1995 O O . PHE A 1 251 ? 21.165 -11.042 -20.978 1.00 76.75 251 PHE A O 1
ATOM 2002 N N . SER A 1 252 ? 19.279 -11.547 -19.895 1.00 72.94 252 SER A N 1
ATOM 2003 C CA . SER A 1 252 ? 19.351 -12.980 -20.203 1.00 72.94 252 SER A CA 1
ATOM 2004 C C . SER A 1 252 ? 19.240 -13.285 -21.704 1.00 72.94 252 SER A C 1
ATOM 2006 O O . SER A 1 252 ? 19.741 -14.317 -22.147 1.00 72.94 252 SER A O 1
ATOM 2008 N N . LYS A 1 253 ? 18.674 -12.385 -22.527 1.00 66.62 253 LYS A N 1
ATOM 2009 C CA . LYS A 1 253 ? 18.593 -12.552 -23.996 1.00 66.62 253 LYS A CA 1
ATOM 2010 C C . LYS A 1 253 ? 19.946 -12.551 -24.707 1.00 66.62 253 LYS A C 1
ATOM 2012 O O . LYS A 1 253 ? 20.001 -12.918 -25.880 1.00 66.62 253 LYS A O 1
ATOM 2017 N N . ILE A 1 254 ? 21.018 -12.157 -24.020 1.00 68.50 254 ILE A N 1
ATOM 2018 C CA . ILE A 1 254 ? 22.386 -12.172 -24.555 1.00 68.50 254 ILE A CA 1
ATOM 2019 C C . ILE A 1 254 ? 22.840 -13.614 -24.844 1.00 68.50 254 ILE A C 1
ATOM 2021 O O . ILE A 1 254 ? 23.610 -13.858 -25.771 1.00 68.50 254 ILE A O 1
ATOM 2025 N N . HIS A 1 255 ? 22.301 -14.600 -24.125 1.00 76.44 255 HIS A N 1
ATOM 2026 C CA . HIS A 1 255 ? 22.571 -16.009 -24.384 1.00 76.44 255 HIS A CA 1
ATOM 2027 C C . HIS A 1 255 ? 21.598 -16.597 -25.414 1.00 76.44 255 HIS A C 1
ATOM 2029 O O . HIS A 1 255 ? 20.376 -16.545 -25.254 1.00 76.44 255 HIS A O 1
ATOM 2035 N N . VAL A 1 256 ? 22.150 -17.264 -26.433 1.00 73.12 256 VAL A N 1
ATOM 2036 C CA . VAL A 1 256 ? 21.396 -17.874 -27.548 1.00 73.12 256 VAL A CA 1
ATOM 2037 C C . VAL A 1 256 ? 20.275 -18.806 -27.061 1.00 73.12 256 VAL A C 1
ATOM 2039 O O . VAL A 1 256 ? 19.164 -18.758 -27.588 1.00 73.12 256 VAL A O 1
ATOM 2042 N N . LYS A 1 257 ? 20.530 -19.600 -26.009 1.00 77.88 257 LYS A N 1
ATOM 2043 C CA . LYS A 1 257 ? 19.550 -20.534 -25.422 1.00 77.88 257 LYS A CA 1
ATOM 2044 C C . LYS A 1 257 ? 18.338 -19.815 -24.812 1.00 77.88 257 LYS A C 1
ATOM 2046 O O . LYS A 1 257 ? 17.201 -20.206 -25.057 1.00 77.88 257 LYS A O 1
ATOM 2051 N N . PHE A 1 258 ? 18.571 -18.735 -24.067 1.00 77.12 258 PHE A N 1
ATOM 2052 C CA . PHE A 1 258 ? 17.509 -17.954 -23.425 1.00 77.12 258 PHE A CA 1
ATOM 2053 C C . PHE A 1 258 ? 16.722 -17.102 -24.431 1.00 77.12 258 PHE A C 1
ATOM 2055 O O . PHE A 1 258 ? 15.511 -16.944 -24.292 1.00 77.12 258 PHE A O 1
ATOM 2062 N N . ASN A 1 259 ? 17.370 -16.611 -25.492 1.00 77.19 259 ASN A N 1
ATOM 2063 C CA . ASN A 1 259 ? 16.688 -15.882 -26.563 1.00 77.19 259 ASN A CA 1
ATOM 2064 C C . ASN A 1 259 ? 15.671 -16.766 -27.317 1.00 77.19 259 ASN A C 1
ATOM 2066 O O . ASN A 1 259 ? 14.589 -16.296 -27.669 1.00 77.19 259 ASN A O 1
ATOM 2070 N N . LEU A 1 260 ? 15.986 -18.052 -27.533 1.00 78.75 260 LEU A N 1
ATOM 2071 C CA . LEU A 1 260 ? 15.058 -19.006 -28.151 1.00 78.75 260 LEU A CA 1
ATOM 2072 C C . LEU A 1 260 ? 13.797 -19.198 -27.293 1.00 78.75 260 LEU A C 1
ATOM 2074 O O . LEU A 1 260 ? 12.691 -19.026 -27.800 1.00 78.75 260 LEU A O 1
ATOM 2078 N N . LEU A 1 261 ? 13.976 -19.465 -25.994 1.00 77.31 261 LE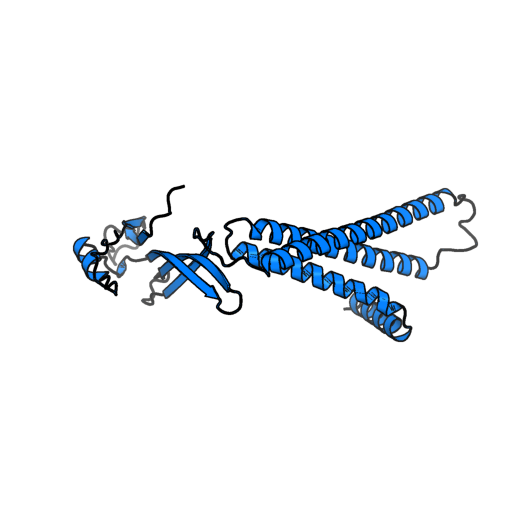U A N 1
ATOM 2079 C CA . LEU A 1 261 ? 12.894 -19.603 -25.007 1.00 77.31 261 LEU A CA 1
ATOM 2080 C C . LEU A 1 261 ? 11.972 -18.381 -24.980 1.00 77.31 261 LEU A C 1
ATOM 2082 O O . LEU A 1 261 ? 10.747 -18.499 -24.957 1.00 77.31 261 LEU A O 1
ATOM 2086 N N . PHE A 1 262 ? 12.560 -17.188 -25.025 1.00 73.81 262 PHE A N 1
ATOM 2087 C CA . PHE A 1 262 ? 11.791 -15.954 -24.994 1.00 73.81 262 PHE A CA 1
ATOM 2088 C C . PHE A 1 262 ? 10.959 -15.759 -26.270 1.00 73.81 262 PHE A C 1
ATOM 2090 O O . PHE A 1 262 ? 9.799 -15.352 -26.211 1.00 73.81 262 PHE A O 1
ATOM 2097 N N . LYS A 1 263 ? 11.524 -16.099 -27.437 1.00 72.31 263 LYS A N 1
ATOM 2098 C CA . LYS A 1 263 ? 10.798 -16.073 -28.717 1.00 72.31 263 LYS A CA 1
ATOM 2099 C C . LYS A 1 263 ? 9.656 -17.087 -28.746 1.00 72.31 263 LYS A C 1
ATOM 2101 O O . LYS A 1 263 ? 8.585 -16.755 -29.250 1.00 72.31 263 LYS A O 1
ATOM 2106 N N . THR A 1 264 ? 9.856 -18.293 -28.213 1.00 80.25 264 THR A N 1
ATOM 2107 C CA . THR A 1 264 ? 8.799 -19.314 -28.153 1.00 80.25 264 THR A CA 1
ATOM 2108 C C . THR A 1 264 ? 7.685 -18.912 -27.196 1.00 80.25 264 THR A C 1
ATOM 2110 O O . THR A 1 264 ? 6.522 -19.045 -27.557 1.00 80.25 264 THR A O 1
ATOM 2113 N N . MET A 1 265 ? 8.021 -18.343 -26.034 1.00 77.25 265 MET A N 1
ATOM 2114 C CA . MET A 1 265 ? 7.039 -17.851 -25.064 1.00 77.25 265 MET A CA 1
ATOM 2115 C C . MET A 1 265 ? 6.171 -16.732 -25.655 1.00 77.25 265 MET A C 1
ATOM 2117 O O . MET A 1 265 ? 4.950 -16.803 -25.577 1.00 77.25 265 MET A O 1
ATOM 2121 N N . PHE A 1 266 ? 6.775 -15.740 -26.319 1.00 74.06 266 PHE A N 1
ATOM 2122 C CA . PHE A 1 266 ? 6.010 -14.673 -26.978 1.00 74.06 266 PHE A CA 1
ATOM 2123 C C . PHE A 1 266 ? 5.146 -15.193 -28.126 1.00 74.06 266 PHE A C 1
ATOM 2125 O O . PHE A 1 266 ? 4.017 -14.742 -28.293 1.00 74.06 266 PHE A O 1
ATOM 2132 N N . LYS A 1 267 ? 5.655 -16.144 -28.918 1.00 78.31 267 LYS A N 1
ATOM 2133 C CA . LYS A 1 267 ? 4.882 -16.744 -30.010 1.00 78.31 267 LYS A CA 1
ATOM 2134 C C . LYS A 1 267 ? 3.695 -17.555 -29.486 1.00 78.31 267 LYS A C 1
ATOM 2136 O O . LYS A 1 267 ? 2.634 -17.506 -30.093 1.00 78.31 267 LYS A O 1
ATOM 2141 N N . ALA A 1 268 ? 3.875 -18.275 -28.380 1.00 80.56 268 ALA A N 1
ATOM 2142 C CA . ALA A 1 268 ? 2.806 -19.023 -27.731 1.00 80.56 268 ALA A CA 1
ATOM 2143 C C . ALA A 1 268 ? 1.757 -18.088 -27.114 1.00 80.56 268 ALA A C 1
ATOM 2145 O O . ALA A 1 268 ? 0.574 -18.334 -27.290 1.00 80.56 268 ALA A O 1
ATOM 2146 N N . PHE A 1 269 ? 2.177 -16.992 -26.472 1.00 76.94 269 PHE A N 1
ATOM 2147 C CA . PHE A 1 269 ? 1.263 -16.034 -25.842 1.00 76.94 269 PHE A CA 1
ATOM 2148 C C . PHE A 1 269 ? 0.301 -15.364 -26.831 1.00 76.94 269 PHE A C 1
ATOM 2150 O O . PHE A 1 269 ? -0.840 -15.118 -26.489 1.00 76.94 269 PHE A O 1
ATOM 2157 N N . TRP A 1 270 ? 0.736 -15.090 -28.063 1.00 74.06 270 TRP A N 1
ATOM 2158 C CA . TRP A 1 270 ? -0.148 -14.546 -29.106 1.00 74.06 270 TRP A CA 1
ATOM 2159 C C . TRP A 1 270 ? -1.078 -15.588 -29.747 1.00 74.06 270 TRP A C 1
ATOM 2161 O O . TRP A 1 270 ? -1.932 -15.218 -30.547 1.00 74.06 270 TRP A O 1
ATOM 2171 N N . ASN A 1 271 ? -0.872 -16.875 -29.462 1.00 76.00 271 ASN A N 1
ATOM 2172 C CA . ASN A 1 271 ? -1.624 -17.984 -30.050 1.00 76.00 271 ASN A CA 1
ATOM 2173 C C . ASN A 1 271 ? -2.616 -18.629 -29.064 1.00 76.00 271 ASN A C 1
ATOM 2175 O O . ASN A 1 271 ? -3.344 -19.536 -29.461 1.00 76.00 271 ASN A O 1
ATOM 2179 N N . VAL A 1 272 ? -2.598 -18.203 -27.798 1.00 67.56 272 VAL A N 1
ATOM 2180 C CA . VAL A 1 272 ? -3.529 -18.582 -26.723 1.00 67.56 272 VAL A CA 1
ATOM 2181 C C . VAL A 1 272 ? -4.456 -17.404 -26.475 1.00 67.56 272 VAL A C 1
ATOM 2183 O O . VAL A 1 272 ? -5.671 -17.650 -26.340 1.00 67.56 272 VAL A O 1
#

Foldseek 3Di:
DDDPDWWKKKKFKWWDWPDDDVPDPDTDTDIDIDMDTDDDDDDDPDDPDDPDDVVVVCVVVVDDDDPQGTAKMKMWTWDWDWDQDPVQLDIWIKIKIKIWMFGCNVVPPDTDTDIDIWIWTDDDPDPRPSDGPCVVVLLVVLVVLLVVLVVLLVVLVVVVVVVVVVVVVVVVPDDPPPPPDDDDPPPVVVVVVVVSNVLSVLSNQLSVLSNVLSVLVVVPVPDTDTVVSVVVSVVSNVSSVVSVVVSVLVVVCVDPVSVVVVVVVVVVVVVD